Protein AF-M0PPP1-F1 (afdb_monomer_lite)

Foldseek 3Di:
DVLLVLLLLLLLLLLCLCVLPALVCCAPPHPLVCLCPDPDPSSVVSVVVSVVSSVVSNVVSVVVQVVLVVVVVVVDPDDDDDDPVCVVPLCPAPLSVCLSVLLSVLLVLLLQADQDPVVVVVSVVSLCVSLVNLQVVCPVVCCVVPPLLVVLRNDRDDPVSNSSSSVCCSPGSSSSSSNSSNVDHSPPDPPPPPDPDDDDDD

pLDDT: mean 77.93, std 17.79, range [31.55, 94.5]

Organism: NCBI:txid1230455

Radius of gyration: 19.66 Å; chains: 1; bounding box: 50×61×48 Å

Secondary structure (DSSP, 8-state):
-HHHHHHHHHHHTTTTHHHHS-GGGGSTT-HHHHHHHS-SHHHHHHHHHHHHHHHHHHHHHHHHHHHHHHHHHHH--S-----HHHHH-GGGSHHHHHHHHHHHHHHHHHHH--SSHHHHHHHHHHHHHHTTT---TTHHHHHHH-HHHHHHHH-SS-HHHHHHHHHHIIIIIHHHHHHHHHH--TT----SSSSSS-----

Structure (mmCIF, N/CA/C/O backbone):
data_AF-M0PPP1-F1
#
_entry.id   AF-M0PPP1-F1
#
loop_
_atom_site.group_PDB
_atom_site.id
_atom_site.type_symbol
_atom_site.label_atom_id
_atom_site.label_alt_id
_atom_site.label_comp_id
_atom_site.label_asym_id
_atom_site.label_entity_id
_atom_site.label_seq_id
_atom_site.pdbx_PDB_ins_code
_atom_site.Cartn_x
_atom_site.Cartn_y
_atom_site.Cartn_z
_atom_site.occupancy
_atom_site.B_iso_or_equiv
_atom_site.auth_seq_id
_atom_site.auth_comp_id
_atom_site.auth_asym_id
_atom_site.auth_atom_id
_atom_site.pdbx_PDB_model_num
ATOM 1 N N . MET A 1 1 ? 3.907 -5.834 11.387 1.00 73.06 1 MET A N 1
ATOM 2 C CA . MET A 1 1 ? 2.509 -5.408 11.146 1.00 73.06 1 MET A CA 1
ATOM 3 C C . MET A 1 1 ? 2.128 -5.769 9.714 1.00 73.06 1 MET A C 1
ATOM 5 O O . MET A 1 1 ? 2.976 -5.629 8.841 1.00 73.06 1 MET A O 1
ATOM 9 N N . ALA A 1 2 ? 0.902 -6.244 9.471 1.00 87.62 2 ALA A N 1
ATOM 10 C CA . ALA A 1 2 ? 0.483 -6.754 8.158 1.00 87.62 2 ALA A CA 1
ATOM 11 C C . ALA A 1 2 ? 0.551 -5.714 7.027 1.00 87.62 2 ALA A C 1
ATOM 13 O O . ALA A 1 2 ? 0.985 -6.056 5.934 1.00 87.62 2 ALA A O 1
ATOM 14 N N . LEU A 1 3 ? 0.233 -4.442 7.310 1.00 90.69 3 LEU A N 1
ATOM 15 C CA . LEU A 1 3 ? 0.379 -3.342 6.345 1.00 90.69 3 LEU A CA 1
ATOM 16 C C . LEU A 1 3 ? 1.814 -3.221 5.819 1.00 90.69 3 LEU A C 1
ATOM 18 O O . LEU A 1 3 ? 2.027 -3.134 4.616 1.00 90.69 3 LEU A O 1
ATOM 22 N N . SER A 1 4 ? 2.801 -3.252 6.719 1.00 89.62 4 SER A N 1
ATOM 23 C CA . SER A 1 4 ? 4.217 -3.145 6.351 1.00 89.62 4 SER A CA 1
ATOM 24 C C . SER A 1 4 ? 4.685 -4.353 5.545 1.00 89.62 4 SER A C 1
ATOM 26 O O . SER A 1 4 ? 5.435 -4.200 4.589 1.00 89.62 4 SER A O 1
ATOM 28 N N . TRP A 1 5 ? 4.225 -5.554 5.910 1.00 90.69 5 TRP A N 1
ATOM 29 C CA . TRP A 1 5 ? 4.532 -6.758 5.140 1.00 90.69 5 TRP A CA 1
ATOM 30 C C . TRP A 1 5 ? 3.944 -6.670 3.727 1.00 90.69 5 TRP A C 1
ATOM 32 O O . TRP A 1 5 ? 4.671 -6.874 2.759 1.00 90.69 5 TRP A O 1
ATOM 42 N N . TYR A 1 6 ? 2.669 -6.291 3.606 1.00 93.69 6 TYR A N 1
ATOM 43 C CA . TYR A 1 6 ? 1.985 -6.184 2.320 1.00 93.69 6 TYR A CA 1
ATOM 44 C C . TYR A 1 6 ? 2.635 -5.138 1.415 1.00 93.69 6 TYR A C 1
ATOM 46 O O . TYR A 1 6 ? 2.927 -5.417 0.257 1.00 93.69 6 TYR A O 1
ATOM 54 N N . GLN A 1 7 ? 2.902 -3.940 1.941 1.00 93.88 7 GLN A N 1
ATOM 55 C CA . GLN A 1 7 ? 3.557 -2.878 1.178 1.00 93.88 7 GLN A CA 1
ATOM 56 C C . GLN A 1 7 ? 4.941 -3.315 0.693 1.00 93.88 7 GLN A C 1
ATOM 58 O O . GLN A 1 7 ? 5.281 -3.115 -0.469 1.00 93.88 7 GLN A O 1
ATOM 63 N N . SER A 1 8 ? 5.722 -3.970 1.545 1.00 91.12 8 SER A N 1
ATOM 64 C CA . SER A 1 8 ? 7.055 -4.408 1.150 1.00 91.12 8 S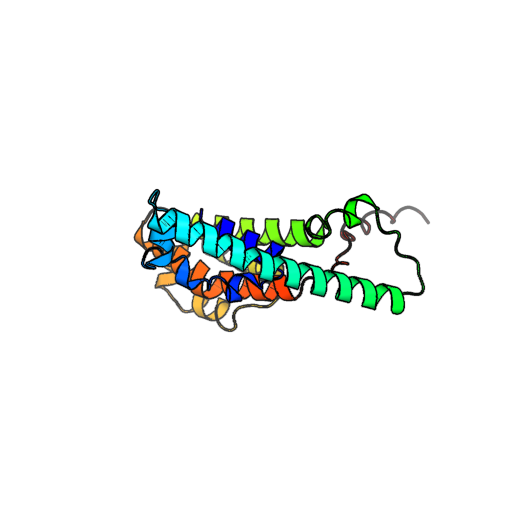ER A CA 1
ATOM 65 C C . SER A 1 8 ? 7.000 -5.582 0.153 1.00 91.12 8 SER A C 1
ATOM 67 O O . SER A 1 8 ? 7.843 -5.687 -0.737 1.00 91.12 8 SER A O 1
ATOM 69 N N . ALA A 1 9 ? 5.983 -6.449 0.235 1.00 90.75 9 ALA A N 1
ATOM 70 C CA . ALA A 1 9 ? 5.696 -7.450 -0.797 1.00 90.75 9 ALA A CA 1
ATOM 71 C C . ALA A 1 9 ? 5.275 -6.795 -2.124 1.00 90.75 9 ALA A C 1
ATOM 73 O O . ALA A 1 9 ? 5.696 -7.242 -3.189 1.00 90.75 9 ALA A O 1
ATOM 74 N N . SER A 1 10 ? 4.519 -5.695 -2.069 1.00 92.06 10 SER A N 1
ATOM 75 C CA . SER A 1 10 ? 4.155 -4.899 -3.242 1.00 92.06 10 SER A CA 1
ATOM 76 C C . SER A 1 10 ? 5.386 -4.398 -3.989 1.00 92.06 10 SER A C 1
ATOM 78 O O . SER A 1 10 ? 5.524 -4.669 -5.176 1.00 92.06 10 SER A O 1
ATOM 80 N N . VAL A 1 11 ? 6.344 -3.769 -3.302 1.00 89.69 11 VAL A N 1
ATOM 81 C CA . VAL A 1 11 ? 7.571 -3.278 -3.952 1.00 89.69 11 VAL A CA 1
ATOM 82 C C . VAL A 1 11 ? 8.384 -4.426 -4.559 1.00 89.69 11 VAL A C 1
ATOM 84 O O . VAL A 1 11 ? 8.794 -4.340 -5.716 1.00 89.69 11 VAL A O 1
ATOM 87 N N . ARG A 1 12 ? 8.565 -5.535 -3.826 1.00 87.81 12 ARG A N 1
ATOM 88 C CA . ARG A 1 12 ? 9.337 -6.701 -4.306 1.00 87.81 12 ARG A CA 1
ATOM 89 C C . ARG A 1 12 ? 8.711 -7.405 -5.508 1.00 87.81 12 ARG A C 1
ATOM 91 O O . ARG A 1 12 ? 9.426 -8.018 -6.290 1.00 87.81 12 ARG A O 1
ATOM 98 N N . THR A 1 13 ? 7.396 -7.297 -5.662 1.00 90.38 13 THR A N 1
ATOM 99 C CA . THR A 1 13 ? 6.650 -7.903 -6.771 1.00 90.38 13 THR A CA 1
ATOM 100 C C . THR A 1 13 ? 6.241 -6.885 -7.830 1.00 90.38 13 THR A C 1
ATOM 102 O O . THR A 1 13 ? 5.391 -7.196 -8.657 1.00 90.38 13 THR A O 1
ATOM 105 N N . LEU A 1 14 ? 6.788 -5.661 -7.821 1.00 90.00 14 LEU A N 1
ATOM 106 C CA . LEU A 1 14 ? 6.368 -4.579 -8.726 1.00 90.00 14 LEU A CA 1
ATOM 107 C C . LEU A 1 14 ? 4.839 -4.380 -8.749 1.00 90.00 14 LEU A C 1
ATOM 109 O O . LEU A 1 14 ? 4.240 -4.159 -9.795 1.00 90.00 14 LEU A O 1
ATOM 113 N N . GLY A 1 15 ? 4.191 -4.508 -7.592 1.00 90.44 15 GLY A N 1
ATOM 114 C CA . GLY A 1 15 ? 2.748 -4.378 -7.408 1.00 90.44 15 GLY A CA 1
ATOM 115 C C . GLY A 1 15 ? 1.923 -5.604 -7.816 1.00 90.44 15 GLY A C 1
ATOM 116 O O . GLY A 1 15 ? 0.691 -5.533 -7.775 1.00 90.44 15 GLY A O 1
ATOM 117 N N . HIS A 1 16 ? 2.542 -6.728 -8.193 1.00 92.44 16 HIS A N 1
ATOM 118 C CA . HIS A 1 16 ? 1.829 -7.973 -8.528 1.00 92.44 16 HIS A CA 1
ATOM 119 C C . HIS A 1 16 ? 1.304 -8.730 -7.308 1.00 92.44 16 HIS A C 1
ATOM 121 O O . HIS A 1 16 ? 0.461 -9.608 -7.474 1.00 92.44 16 HIS A O 1
ATOM 127 N N . VAL A 1 17 ? 1.695 -8.342 -6.089 1.00 92.81 17 VAL A N 1
ATOM 128 C CA . VAL A 1 17 ? 1.136 -8.870 -4.830 1.00 92.81 17 VAL A CA 1
ATOM 129 C C . VAL A 1 17 ? -0.397 -8.917 -4.838 1.00 92.81 17 VAL A C 1
ATOM 131 O O . VAL A 1 17 ? -0.978 -9.861 -4.324 1.00 92.81 17 VAL A O 1
ATOM 134 N N . GLU A 1 18 ? -1.060 -7.949 -5.477 1.00 92.38 18 GLU A N 1
ATOM 135 C CA . GLU A 1 18 ? -2.523 -7.849 -5.542 1.00 92.38 18 GLU A CA 1
ATOM 136 C C . GLU A 1 18 ? -3.188 -8.982 -6.330 1.00 92.38 18 GLU A C 1
ATOM 138 O O . GLU A 1 18 ? -4.322 -9.343 -6.033 1.00 92.38 18 GLU A O 1
ATOM 143 N N . SER A 1 19 ? -2.476 -9.581 -7.290 1.00 90.88 19 SER A N 1
ATOM 144 C CA . SER A 1 19 ? -2.960 -10.756 -8.029 1.00 90.88 19 SER A CA 1
ATOM 145 C C . SER A 1 19 ? -2.962 -12.035 -7.185 1.00 90.88 19 SER A C 1
ATOM 147 O O . SER A 1 19 ? -3.676 -12.983 -7.502 1.00 90.88 19 SER A O 1
ATOM 149 N N . VAL A 1 20 ? -2.182 -12.043 -6.101 1.00 91.88 20 VAL A N 1
ATOM 150 C CA . VAL A 1 20 ? -2.025 -13.171 -5.174 1.00 91.88 20 VAL A CA 1
ATOM 151 C C . VAL A 1 20 ? -2.854 -12.950 -3.907 1.00 91.88 20 VAL A C 1
ATOM 153 O O . VAL A 1 20 ? -3.546 -13.844 -3.426 1.00 91.88 20 VAL A O 1
ATOM 156 N N . LEU A 1 21 ? -2.791 -11.739 -3.357 1.00 92.31 21 LEU A N 1
ATOM 157 C CA . LEU A 1 21 ? -3.472 -11.323 -2.146 1.00 92.31 21 LEU A CA 1
ATOM 158 C C . LEU A 1 21 ? -3.962 -9.886 -2.331 1.00 92.31 21 LEU A C 1
ATOM 160 O O . LEU A 1 21 ? -3.187 -8.935 -2.278 1.00 92.31 21 LEU A O 1
ATOM 164 N N . GLU A 1 22 ? -5.263 -9.704 -2.525 1.00 93.06 22 GLU A N 1
ATOM 165 C CA . GLU A 1 22 ? -5.843 -8.361 -2.583 1.00 93.06 22 GLU A CA 1
ATOM 166 C C . GLU A 1 22 ? -5.733 -7.633 -1.228 1.00 93.06 22 GLU A C 1
ATOM 168 O O . GLU A 1 22 ? -5.845 -8.282 -0.180 1.00 93.06 22 GLU A O 1
ATOM 173 N N . PRO A 1 23 ? -5.601 -6.290 -1.200 1.00 92.94 23 PRO A N 1
ATOM 174 C CA . PRO A 1 23 ? -5.484 -5.534 0.048 1.00 92.94 23 PRO A CA 1
ATOM 175 C C . PRO A 1 23 ? -6.617 -5.826 1.040 1.00 92.94 23 PRO A C 1
ATOM 177 O O . PRO A 1 23 ? -6.386 -5.952 2.239 1.00 92.94 23 PRO A O 1
ATOM 180 N N . ARG A 1 24 ? -7.854 -6.014 0.562 1.00 92.00 24 ARG A N 1
ATOM 181 C CA . ARG A 1 24 ? -8.999 -6.328 1.434 1.00 92.00 24 ARG A CA 1
ATOM 182 C C . ARG A 1 24 ? -8.806 -7.606 2.259 1.00 92.00 24 ARG A C 1
ATOM 184 O O . ARG A 1 24 ? -9.398 -7.726 3.326 1.00 92.00 24 ARG A O 1
ATOM 191 N N . HIS A 1 25 ? -7.974 -8.544 1.804 1.00 92.69 25 HIS A N 1
ATOM 192 C CA . HIS A 1 25 ? -7.746 -9.809 2.499 1.00 92.69 25 HIS A CA 1
ATOM 193 C C . HIS A 1 25 ? -6.839 -9.682 3.722 1.00 92.69 25 HIS A C 1
ATOM 195 O O . HIS A 1 25 ? -6.807 -10.622 4.513 1.00 92.69 25 HIS A O 1
ATOM 201 N N . ILE A 1 26 ? -6.145 -8.552 3.911 1.00 91.94 26 ILE A N 1
ATOM 202 C CA . ILE A 1 26 ? -5.396 -8.280 5.147 1.00 91.94 26 ILE A CA 1
ATOM 203 C C . ILE A 1 26 ? -6.221 -7.524 6.196 1.00 91.94 26 ILE A C 1
ATOM 205 O O . ILE A 1 26 ? -5.701 -7.183 7.250 1.00 91.94 26 ILE A O 1
ATOM 209 N N . MET A 1 27 ? -7.505 -7.265 5.940 1.00 91.81 27 MET A N 1
ATOM 210 C CA . MET A 1 27 ? -8.407 -6.723 6.955 1.00 91.81 27 MET A CA 1
ATOM 211 C C . MET A 1 27 ? -8.536 -7.676 8.152 1.00 91.81 27 MET A C 1
ATOM 213 O O . MET A 1 27 ? -8.651 -8.877 7.926 1.00 91.81 27 MET A O 1
ATOM 217 N N . PRO A 1 28 ? -8.633 -7.171 9.400 1.00 85.25 28 PRO A N 1
ATOM 218 C CA . PRO A 1 28 ? -8.856 -8.011 10.581 1.00 85.25 28 PRO A CA 1
ATOM 219 C C . PRO A 1 28 ? -10.072 -8.937 10.488 1.00 85.25 28 PRO A C 1
ATOM 221 O O . PRO A 1 28 ? -10.100 -9.975 11.124 1.00 85.25 28 PRO A O 1
ATOM 224 N N . GLU A 1 29 ? -11.073 -8.565 9.691 1.00 85.88 29 GLU A N 1
ATOM 225 C CA . GLU A 1 29 ? -12.325 -9.317 9.529 1.00 85.88 29 GLU A CA 1
ATOM 226 C C . GLU A 1 29 ? -12.266 -10.328 8.365 1.00 85.88 29 GLU A C 1
ATOM 228 O O . GLU A 1 29 ? -13.254 -10.985 8.043 1.00 85.88 29 GLU A O 1
ATOM 233 N N . SER A 1 30 ? -11.115 -10.437 7.694 1.00 88.44 30 SER A N 1
ATOM 234 C CA . SER A 1 30 ? -10.888 -11.382 6.603 1.00 88.44 30 SER A CA 1
ATOM 235 C C . SER A 1 30 ? -10.549 -12.771 7.160 1.00 88.44 30 SER A C 1
ATOM 237 O O . SER A 1 30 ? -9.575 -12.896 7.901 1.00 88.44 30 SER A O 1
ATOM 239 N N . PRO A 1 31 ? -11.240 -13.846 6.734 1.00 85.38 31 PRO A N 1
ATOM 240 C CA . PRO A 1 31 ? -10.898 -15.213 7.142 1.00 85.38 31 PRO A CA 1
ATOM 241 C C . PRO A 1 31 ? -9.451 -15.596 6.801 1.00 85.38 31 PRO A C 1
ATOM 243 O O . PRO A 1 31 ? -8.770 -16.265 7.572 1.00 85.38 31 PRO A O 1
ATOM 246 N N . ILE A 1 32 ? -8.954 -15.107 5.658 1.00 86.19 32 ILE A N 1
ATOM 247 C CA . ILE A 1 32 ? -7.568 -15.327 5.228 1.00 86.19 32 ILE A CA 1
ATOM 248 C C . ILE A 1 32 ? -6.594 -14.659 6.205 1.00 86.19 32 ILE A C 1
ATOM 250 O O . ILE A 1 32 ? -5.539 -15.216 6.492 1.00 86.19 32 ILE A O 1
ATOM 254 N N . PHE A 1 33 ? -6.929 -13.480 6.734 1.00 87.06 33 PHE A N 1
ATOM 255 C CA . PHE A 1 33 ? -6.066 -12.769 7.675 1.00 87.06 33 PHE A CA 1
ATOM 256 C C . PHE A 1 33 ? -5.876 -13.551 8.976 1.00 87.06 33 PHE A C 1
ATOM 258 O O . PHE A 1 33 ? -4.744 -13.696 9.447 1.00 87.06 33 PHE A O 1
ATOM 265 N N . ASP A 1 34 ? -6.961 -14.114 9.505 1.00 85.44 34 ASP A N 1
ATOM 266 C CA . ASP A 1 34 ? -6.910 -14.969 10.688 1.00 85.44 34 ASP A CA 1
ATOM 267 C C . ASP A 1 34 ? -6.029 -16.199 10.449 1.00 85.44 34 ASP A C 1
ATOM 269 O O . ASP A 1 34 ? -5.141 -16.493 11.254 1.00 85.44 34 ASP A O 1
ATOM 273 N N . ASP A 1 35 ? -6.192 -16.880 9.312 1.00 87.94 35 ASP A N 1
ATOM 274 C CA . ASP A 1 35 ? -5.373 -18.045 8.964 1.00 87.94 35 ASP A CA 1
ATOM 275 C C . ASP A 1 35 ? -3.887 -17.694 8.789 1.00 87.94 35 ASP A C 1
ATOM 277 O O . ASP A 1 35 ? -3.010 -18.459 9.212 1.00 87.94 35 ASP A O 1
ATOM 281 N N . LEU A 1 36 ? -3.576 -16.515 8.239 1.00 84.31 36 LEU A N 1
ATOM 282 C CA . LEU A 1 36 ? -2.197 -16.041 8.104 1.00 84.31 36 LEU A CA 1
ATOM 283 C C . LEU A 1 36 ? -1.519 -15.851 9.466 1.00 84.31 36 LEU A C 1
ATOM 285 O O . LEU A 1 36 ? -0.345 -16.208 9.618 1.00 84.31 36 LEU A O 1
ATOM 289 N N . LEU A 1 37 ? -2.247 -15.344 10.464 1.00 84.44 37 LEU A N 1
ATOM 290 C CA . LEU A 1 37 ? -1.714 -15.077 11.801 1.00 84.44 37 LEU A CA 1
ATOM 291 C C . LEU A 1 37 ? -1.743 -16.300 12.729 1.00 84.44 37 LEU A C 1
ATOM 293 O O . LEU A 1 37 ? -0.920 -16.405 13.646 1.00 84.44 37 LEU A O 1
ATOM 297 N N . ARG A 1 38 ? -2.660 -17.247 12.510 1.00 84.19 38 ARG A N 1
ATOM 298 C CA . ARG A 1 38 ? -2.869 -18.375 13.422 1.00 84.19 38 ARG A CA 1
ATOM 299 C C . ARG A 1 38 ? -1.792 -19.451 13.272 1.00 84.19 38 ARG A C 1
ATOM 301 O O . ARG A 1 38 ? -1.478 -19.938 12.181 1.00 84.19 38 ARG A O 1
ATOM 308 N N . ARG A 1 39 ? -1.266 -19.920 14.407 1.00 84.44 39 ARG A N 1
ATOM 309 C CA . ARG A 1 39 ? -0.388 -21.101 14.477 1.00 84.44 39 ARG A CA 1
ATOM 310 C C . ARG A 1 39 ? -1.226 -22.381 14.476 1.00 84.44 39 ARG A C 1
ATOM 312 O O . ARG A 1 39 ? -1.500 -22.952 15.523 1.00 84.44 39 ARG A O 1
ATOM 319 N N . SER A 1 40 ? -1.676 -22.789 13.294 1.00 88.94 40 SER A N 1
ATOM 320 C CA . SER A 1 40 ? -2.461 -24.009 13.075 1.00 88.94 40 SER A CA 1
ATOM 321 C C . SER A 1 40 ? -2.063 -24.712 11.783 1.00 88.94 40 SER A C 1
ATOM 323 O O . SER A 1 40 ? -1.387 -24.098 10.961 1.00 88.94 40 SER A O 1
ATOM 325 N N . GLU A 1 41 ? -2.492 -25.963 11.593 1.00 89.44 41 GLU A N 1
ATOM 326 C CA . GLU A 1 41 ? -2.270 -26.701 10.340 1.00 89.44 41 GLU A CA 1
ATOM 327 C C . GLU A 1 41 ? -2.880 -25.971 9.140 1.00 89.44 41 GLU A C 1
ATOM 329 O O . GLU A 1 41 ? -2.181 -25.726 8.160 1.00 89.44 41 GLU A O 1
ATOM 334 N N . THR A 1 42 ? -4.132 -25.512 9.253 1.00 88.12 42 THR A N 1
ATOM 335 C CA . THR A 1 42 ? -4.785 -24.685 8.226 1.00 88.12 42 THR A CA 1
ATOM 336 C C . THR A 1 42 ? -3.977 -23.424 7.927 1.00 88.12 42 THR A C 1
ATOM 338 O O . THR A 1 42 ? -3.667 -23.150 6.773 1.00 88.12 42 THR A O 1
ATOM 341 N N . GLY A 1 43 ? -3.547 -22.694 8.961 1.00 88.56 43 GLY A N 1
ATOM 342 C CA . GLY A 1 43 ? -2.733 -21.491 8.779 1.00 88.56 43 GLY A CA 1
ATOM 343 C C . GLY A 1 43 ? -1.354 -21.775 8.171 1.00 88.56 43 GLY A C 1
ATOM 344 O O . GLY A 1 43 ? -0.839 -20.976 7.394 1.00 88.56 43 GLY A O 1
ATOM 345 N N . ALA A 1 44 ? -0.741 -22.921 8.484 1.00 88.50 44 ALA A N 1
ATOM 346 C CA . ALA A 1 44 ? 0.513 -23.349 7.866 1.00 88.50 44 ALA A CA 1
ATOM 347 C C . ALA A 1 44 ? 0.328 -23.645 6.374 1.00 88.50 44 ALA A C 1
ATOM 349 O O . ALA A 1 44 ? 1.117 -23.159 5.567 1.00 88.50 44 ALA A O 1
ATOM 350 N N . TYR A 1 45 ? -0.745 -24.351 6.016 1.00 90.06 45 TYR A N 1
ATOM 351 C CA . TYR A 1 45 ? -1.108 -24.619 4.629 1.00 90.06 45 TYR A CA 1
ATOM 352 C C . TYR A 1 45 ? -1.386 -23.328 3.844 1.00 90.06 45 TYR A C 1
ATOM 354 O O . TYR A 1 45 ? -0.825 -23.133 2.769 1.00 90.06 45 TYR A O 1
ATOM 362 N N . VAL A 1 46 ? -2.181 -22.405 4.401 1.00 89.06 46 VAL A N 1
ATOM 363 C CA . VAL A 1 46 ? -2.475 -21.105 3.771 1.00 89.06 46 VAL A CA 1
ATOM 364 C C . VAL A 1 46 ? -1.197 -20.293 3.559 1.00 89.06 46 VAL A C 1
ATOM 366 O O . VAL A 1 46 ? -0.982 -19.774 2.466 1.00 89.06 46 VAL A O 1
ATOM 369 N N . ARG A 1 47 ? -0.307 -20.219 4.561 1.00 88.94 47 ARG A N 1
ATOM 370 C CA . ARG A 1 47 ? 0.988 -19.534 4.413 1.00 88.94 47 ARG A CA 1
ATOM 371 C C . ARG A 1 47 ? 1.870 -20.188 3.353 1.00 88.94 47 ARG A C 1
ATOM 373 O O . ARG A 1 47 ? 2.472 -19.464 2.570 1.00 88.94 47 ARG A O 1
ATOM 380 N N . GLN A 1 48 ? 1.939 -21.519 3.307 1.00 89.56 48 GLN A N 1
ATOM 381 C CA . GLN A 1 48 ? 2.706 -22.228 2.281 1.00 89.56 48 GLN A CA 1
ATOM 382 C C . GLN A 1 48 ? 2.169 -21.911 0.881 1.00 89.56 48 GLN A C 1
ATOM 384 O O . GLN A 1 48 ? 2.930 -21.500 0.010 1.00 89.56 48 GLN A O 1
ATOM 389 N N . ARG A 1 49 ? 0.853 -22.025 0.681 1.00 89.75 49 ARG A N 1
ATOM 390 C CA . ARG A 1 49 ? 0.204 -21.748 -0.606 1.00 89.75 49 ARG A CA 1
ATOM 391 C C . ARG A 1 49 ? 0.388 -20.295 -1.049 1.00 89.75 49 ARG A C 1
ATOM 393 O O . ARG A 1 49 ? 0.564 -20.026 -2.237 1.00 89.75 49 ARG A O 1
ATOM 400 N N . LEU A 1 50 ? 0.355 -19.364 -0.092 1.00 88.75 50 LEU A N 1
ATOM 401 C CA . LEU A 1 50 ? 0.629 -17.952 -0.338 1.00 88.75 50 LEU A CA 1
ATOM 402 C C . LEU A 1 50 ? 2.072 -17.735 -0.803 1.00 88.75 50 LEU A C 1
ATOM 404 O O . LEU A 1 50 ? 2.272 -16.972 -1.738 1.00 88.75 50 LEU A O 1
ATOM 408 N N . VAL A 1 51 ? 3.055 -18.397 -0.181 1.00 88.62 51 VAL A N 1
ATOM 409 C CA . VAL A 1 51 ? 4.465 -18.326 -0.604 1.00 88.62 51 VAL A CA 1
ATOM 410 C C . VAL A 1 51 ? 4.632 -18.869 -2.021 1.00 88.62 51 VAL A C 1
ATOM 412 O O . VAL A 1 51 ? 5.165 -18.157 -2.860 1.00 88.62 51 VAL A O 1
ATOM 415 N N . GLU A 1 52 ? 4.086 -20.052 -2.316 1.00 88.69 52 GLU A N 1
ATOM 416 C CA . GLU A 1 52 ? 4.133 -20.643 -3.665 1.00 88.69 52 GLU A CA 1
ATOM 417 C C . GLU A 1 52 ? 3.540 -19.701 -4.724 1.00 88.69 52 GLU A C 1
ATOM 419 O O . GLU A 1 52 ? 4.111 -19.510 -5.789 1.00 88.69 52 GLU A O 1
ATOM 424 N N . SER A 1 53 ? 2.404 -19.068 -4.417 1.00 88.06 53 SER A N 1
ATOM 425 C CA . SER A 1 53 ? 1.766 -18.117 -5.339 1.00 88.06 53 SER A CA 1
ATOM 426 C C . SER A 1 53 ? 2.550 -16.802 -5.451 1.00 88.06 53 SER A C 1
ATOM 428 O O . SER A 1 53 ? 2.491 -16.122 -6.473 1.00 88.06 53 SER A O 1
ATOM 430 N N . MET A 1 54 ? 3.272 -16.415 -4.394 1.00 88.94 54 MET A N 1
ATOM 431 C CA . MET A 1 54 ? 4.122 -15.225 -4.393 1.00 88.94 54 MET A CA 1
ATOM 432 C C . MET A 1 54 ? 5.365 -15.420 -5.260 1.00 88.94 54 MET A C 1
ATOM 434 O O . MET A 1 54 ? 5.800 -14.458 -5.888 1.00 88.94 54 MET A O 1
ATOM 438 N N . ASP A 1 55 ? 5.910 -16.636 -5.326 1.00 87.12 55 ASP A N 1
ATOM 439 C CA . ASP A 1 55 ? 7.063 -16.955 -6.173 1.00 87.12 55 ASP A CA 1
ATOM 440 C C . ASP A 1 55 ? 6.754 -16.665 -7.651 1.00 87.12 55 ASP A C 1
ATOM 442 O O . ASP A 1 55 ? 7.531 -15.979 -8.315 1.00 87.12 55 ASP A O 1
ATOM 446 N N . ASP A 1 56 ? 5.561 -17.030 -8.133 1.00 88.75 56 ASP A N 1
ATOM 447 C CA . ASP A 1 56 ? 5.117 -16.706 -9.497 1.00 88.75 56 ASP A CA 1
ATOM 448 C C . ASP A 1 56 ? 5.055 -15.185 -9.753 1.00 88.75 56 ASP A C 1
ATOM 450 O O . ASP A 1 56 ? 5.430 -14.693 -10.826 1.00 88.75 56 ASP A O 1
ATOM 454 N N . ALA A 1 57 ? 4.595 -14.411 -8.762 1.00 88.19 57 ALA A N 1
ATOM 455 C CA . ALA A 1 57 ? 4.540 -12.952 -8.842 1.00 88.19 57 ALA A CA 1
ATOM 456 C C . ALA A 1 57 ? 5.944 -12.320 -8.815 1.00 88.19 57 ALA A C 1
ATOM 458 O O . ALA A 1 57 ? 6.200 -11.359 -9.546 1.00 88.19 57 ALA A O 1
ATOM 459 N N . CYS A 1 58 ? 6.861 -12.870 -8.016 1.00 85.94 58 CYS A N 1
ATOM 460 C CA . CYS A 1 58 ? 8.271 -12.487 -7.995 1.00 85.94 58 CYS A CA 1
ATOM 461 C C . CYS A 1 58 ? 8.946 -12.772 -9.344 1.00 85.94 58 CYS A C 1
ATOM 463 O O . CYS A 1 58 ? 9.611 -11.892 -9.890 1.00 85.94 58 CYS A O 1
ATOM 465 N N . ASP A 1 59 ? 8.721 -13.947 -9.932 1.00 86.56 59 ASP A N 1
ATOM 466 C CA . ASP A 1 59 ? 9.271 -14.329 -11.236 1.00 86.56 59 ASP A CA 1
ATOM 467 C C . ASP A 1 59 ? 8.736 -13.448 -12.370 1.00 86.56 59 ASP A C 1
ATOM 469 O O . ASP A 1 59 ? 9.461 -13.076 -13.302 1.00 86.56 59 ASP A O 1
ATOM 473 N N . LEU A 1 60 ? 7.452 -13.082 -12.318 1.00 87.50 60 LEU A N 1
ATOM 474 C CA . LEU A 1 60 ? 6.879 -12.105 -13.240 1.00 87.50 60 LEU A CA 1
ATOM 475 C C . LEU A 1 60 ? 7.536 -10.729 -13.076 1.00 87.50 60 LEU A C 1
ATOM 477 O O . LEU A 1 60 ? 7.934 -10.123 -14.075 1.00 87.50 60 LEU A O 1
ATOM 481 N N . ALA A 1 61 ? 7.675 -10.253 -11.838 1.00 85.62 61 ALA A N 1
ATOM 482 C CA . ALA A 1 61 ? 8.310 -8.976 -11.541 1.00 85.62 61 ALA A CA 1
ATOM 483 C C . ALA A 1 61 ? 9.765 -8.944 -12.032 1.00 85.62 61 ALA A C 1
ATOM 485 O O . ALA A 1 61 ? 10.174 -7.988 -12.691 1.00 85.62 61 ALA A O 1
ATOM 486 N N . PHE A 1 62 ? 10.523 -10.017 -11.799 1.00 82.31 62 PHE A N 1
ATOM 487 C CA . PHE A 1 62 ? 11.907 -10.145 -12.246 1.00 82.31 62 PHE A CA 1
ATOM 488 C C . PHE A 1 62 ? 12.030 -10.101 -13.775 1.00 82.31 62 PHE A C 1
ATOM 490 O O . PHE A 1 62 ? 12.887 -9.394 -14.312 1.00 82.31 62 PHE A O 1
ATOM 497 N N . ARG A 1 63 ? 11.141 -10.793 -14.502 1.00 83.00 63 ARG A N 1
ATOM 498 C CA . ARG A 1 63 ? 11.105 -10.741 -15.974 1.00 83.00 63 ARG A CA 1
ATOM 499 C C . ARG A 1 63 ? 10.797 -9.337 -16.491 1.00 83.00 63 ARG A C 1
ATOM 501 O O . ARG A 1 63 ? 11.562 -8.818 -17.297 1.00 83.00 63 ARG A O 1
ATOM 508 N N . GLN A 1 64 ? 9.739 -8.701 -15.983 1.00 83.75 64 GLN A N 1
ATOM 509 C CA . GLN A 1 64 ? 9.367 -7.337 -16.381 1.00 83.75 64 GLN A CA 1
ATOM 510 C C . GLN A 1 64 ? 10.475 -6.329 -16.084 1.00 83.75 64 GLN A C 1
ATOM 512 O O . GLN A 1 64 ? 10.745 -5.438 -16.887 1.00 83.75 64 GLN A O 1
ATOM 517 N N . PHE A 1 65 ? 11.127 -6.475 -14.934 1.00 78.81 65 PHE A N 1
ATOM 518 C CA . PHE A 1 65 ? 12.265 -5.655 -14.567 1.00 78.81 65 PHE A CA 1
ATOM 519 C C . PHE A 1 65 ? 13.404 -5.786 -15.583 1.00 78.81 65 PHE A C 1
ATOM 521 O O . PHE A 1 65 ? 13.912 -4.778 -16.075 1.00 78.81 65 PHE A O 1
ATOM 528 N N . ARG A 1 66 ? 13.793 -7.024 -15.910 1.00 76.56 66 ARG A N 1
ATOM 529 C CA . ARG A 1 66 ? 14.874 -7.305 -16.859 1.00 76.56 66 ARG A CA 1
ATOM 530 C C . ARG A 1 66 ? 14.567 -6.738 -18.242 1.00 76.56 66 ARG A C 1
ATOM 532 O O . ARG A 1 66 ? 15.445 -6.142 -18.857 1.00 76.56 66 ARG A O 1
ATOM 539 N N . ASP A 1 67 ? 13.331 -6.885 -18.705 1.00 77.69 67 ASP A N 1
ATOM 540 C CA . ASP A 1 67 ? 12.917 -6.388 -20.017 1.00 77.69 67 ASP A CA 1
ATOM 541 C C . ASP A 1 67 ? 12.967 -4.846 -20.065 1.00 77.69 67 ASP A C 1
ATOM 543 O O . ASP A 1 67 ? 13.542 -4.284 -20.996 1.00 77.69 67 ASP A O 1
ATOM 547 N N . ARG A 1 68 ? 12.500 -4.155 -19.009 1.00 74.00 68 ARG A N 1
ATOM 548 C CA . ARG A 1 68 ? 12.613 -2.684 -18.866 1.00 74.00 68 ARG A CA 1
ATOM 549 C C . ARG A 1 68 ? 14.060 -2.194 -18.802 1.00 74.00 68 ARG A C 1
ATOM 551 O O . ARG A 1 68 ? 14.354 -1.090 -19.246 1.00 74.00 68 ARG A O 1
ATOM 558 N N . ALA A 1 69 ? 14.953 -2.973 -18.192 1.00 68.19 69 ALA A N 1
ATOM 559 C CA . ALA A 1 69 ? 16.372 -2.639 -18.134 1.00 68.19 69 ALA A CA 1
ATOM 560 C C . ALA A 1 69 ? 17.045 -2.794 -19.508 1.00 68.19 69 ALA A C 1
ATOM 562 O O . ALA A 1 69 ? 17.897 -1.983 -19.861 1.00 68.19 69 ALA A O 1
ATOM 563 N N . LYS A 1 70 ? 16.636 -3.805 -20.286 1.00 64.56 70 LYS A N 1
ATOM 564 C CA . LYS A 1 70 ? 17.153 -4.066 -21.632 1.00 64.56 70 LYS A CA 1
ATOM 565 C C . LYS A 1 70 ? 16.724 -3.000 -22.647 1.00 64.56 70 LYS A C 1
ATOM 567 O O . LYS A 1 70 ? 17.578 -2.538 -23.391 1.00 64.56 70 LYS A O 1
ATOM 572 N N . GLU A 1 71 ? 15.455 -2.581 -22.628 1.00 56.06 71 GLU A N 1
ATOM 573 C CA . GLU A 1 71 ? 14.901 -1.526 -23.505 1.00 56.06 71 GLU A CA 1
ATOM 574 C C . GLU A 1 71 ? 15.770 -0.253 -23.491 1.00 56.06 71 GLU A C 1
ATOM 576 O O . GLU A 1 71 ? 16.042 0.336 -24.527 1.00 56.06 71 GLU A O 1
ATOM 581 N N . ARG A 1 72 ? 16.320 0.118 -22.328 1.00 57.00 72 ARG A N 1
ATOM 582 C CA . ARG A 1 72 ? 17.172 1.307 -22.197 1.00 57.00 72 ARG A CA 1
ATOM 583 C C . ARG A 1 72 ? 18.606 1.135 -22.706 1.00 57.00 72 ARG A C 1
ATOM 585 O O . ARG A 1 72 ? 19.183 2.115 -23.152 1.00 57.00 72 ARG A O 1
ATOM 592 N N . LEU A 1 73 ? 19.189 -0.065 -22.638 1.00 56.72 73 LEU A N 1
ATOM 593 C CA . LEU A 1 73 ? 20.528 -0.314 -23.204 1.00 56.72 73 LEU A CA 1
ATOM 594 C C . LEU A 1 73 ? 20.528 -0.219 -24.733 1.00 56.72 73 LEU A C 1
ATOM 596 O O . LEU A 1 73 ? 21.571 0.019 -25.329 1.00 56.72 73 LEU A O 1
ATOM 600 N N . GLU A 1 74 ? 19.374 -0.456 -25.354 1.00 55.19 74 GLU A N 1
ATOM 601 C CA . GLU A 1 74 ? 19.196 -0.320 -26.798 1.00 55.19 74 GLU A CA 1
ATOM 602 C C . GLU A 1 74 ? 18.949 1.151 -27.203 1.00 55.19 74 GLU A C 1
ATOM 604 O O . GLU A 1 74 ? 19.338 1.531 -28.305 1.00 55.19 74 GLU A O 1
ATOM 609 N N . ASP A 1 75 ? 18.387 1.979 -26.308 1.00 55.69 75 ASP A N 1
ATOM 610 C CA . ASP A 1 75 ? 18.080 3.402 -26.553 1.00 55.69 75 ASP A CA 1
ATOM 611 C C . ASP A 1 75 ? 19.197 4.393 -26.139 1.00 55.69 75 ASP A C 1
ATOM 613 O O . ASP A 1 75 ? 19.299 5.472 -26.726 1.00 55.69 75 ASP A O 1
ATOM 617 N N . ASP A 1 76 ? 20.041 4.067 -25.151 1.00 51.69 76 ASP A N 1
ATOM 618 C CA . ASP A 1 76 ? 21.198 4.886 -24.752 1.00 51.69 76 ASP A CA 1
ATOM 619 C C . ASP A 1 76 ? 22.493 4.350 -25.400 1.00 51.69 76 ASP A C 1
ATOM 621 O O . ASP A 1 76 ? 23.062 3.357 -24.948 1.00 51.69 76 ASP A O 1
ATOM 625 N N . GLU A 1 77 ? 23.032 5.053 -26.403 1.00 49.91 77 GLU A N 1
ATOM 626 C CA . GLU A 1 77 ? 24.391 4.816 -26.942 1.00 49.91 77 GLU A CA 1
ATOM 627 C C . GLU A 1 77 ? 25.519 5.141 -25.934 1.00 49.91 77 GLU A C 1
ATOM 629 O O . GLU A 1 77 ? 26.696 4.892 -26.203 1.00 49.91 77 GLU A O 1
ATOM 634 N N . GLU A 1 78 ? 25.188 5.682 -24.758 1.00 48.41 78 GLU A N 1
ATOM 635 C CA . GLU A 1 78 ? 26.141 6.004 -23.699 1.00 48.41 78 GLU A CA 1
ATOM 636 C C . GLU A 1 78 ? 26.119 4.912 -22.621 1.00 48.41 78 GLU A C 1
ATOM 638 O O . GLU A 1 78 ? 25.111 4.674 -21.955 1.00 48.41 78 GLU A O 1
ATOM 643 N N . SER A 1 79 ? 27.245 4.213 -22.455 1.00 44.56 79 SER A N 1
ATOM 644 C CA . SER A 1 79 ? 27.367 3.088 -21.530 1.00 44.56 79 SER A CA 1
ATOM 645 C C . SER A 1 79 ? 27.134 3.533 -20.083 1.00 44.56 79 SER A C 1
ATOM 647 O O . SER A 1 79 ? 28.046 4.025 -19.414 1.00 44.56 79 SER A O 1
ATOM 649 N N . VAL A 1 80 ? 25.923 3.332 -19.566 1.00 52.31 80 VAL A N 1
ATOM 650 C CA . VAL A 1 80 ? 25.658 3.446 -18.132 1.00 52.31 80 VAL A CA 1
ATOM 651 C C . VAL A 1 80 ? 26.459 2.347 -17.438 1.00 52.31 80 VAL A C 1
ATOM 653 O O . VAL A 1 80 ? 26.181 1.163 -17.619 1.00 52.31 80 VAL A O 1
ATOM 656 N N . THR A 1 81 ? 27.473 2.721 -16.658 1.00 46.50 81 THR A N 1
ATOM 657 C CA . THR A 1 81 ? 28.255 1.777 -15.851 1.00 46.50 81 THR A CA 1
ATOM 658 C C . THR A 1 81 ? 27.337 1.129 -14.816 1.00 46.50 81 THR A C 1
ATOM 660 O O . THR A 1 81 ? 26.969 1.749 -13.818 1.00 46.50 81 THR A O 1
ATOM 663 N N . ILE A 1 82 ? 26.932 -0.114 -15.070 1.00 51.38 82 ILE A N 1
ATOM 664 C CA . ILE A 1 82 ? 26.141 -0.914 -14.137 1.00 51.38 82 ILE A CA 1
ATOM 665 C C . ILE A 1 82 ? 27.102 -1.525 -13.113 1.00 51.38 82 ILE A C 1
ATOM 667 O O . ILE A 1 82 ? 28.044 -2.225 -13.474 1.00 51.38 82 ILE A O 1
ATOM 671 N N . ASP A 1 83 ? 26.870 -1.251 -11.830 1.00 55.59 83 ASP A N 1
ATOM 672 C CA . ASP A 1 83 ? 27.586 -1.904 -10.731 1.00 55.59 83 ASP A CA 1
ATOM 673 C C . ASP A 1 83 ? 27.221 -3.409 -10.683 1.00 55.59 83 ASP A C 1
ATOM 675 O O . ASP A 1 83 ? 26.035 -3.731 -10.529 1.00 55.59 83 ASP A O 1
ATOM 679 N N . PRO A 1 84 ? 28.197 -4.333 -10.784 1.00 48.09 84 PRO A N 1
ATOM 680 C CA . PRO A 1 84 ? 27.968 -5.780 -10.746 1.00 48.09 84 PRO A CA 1
ATOM 681 C C . PRO A 1 84 ? 27.247 -6.282 -9.484 1.00 48.09 84 PRO A C 1
ATOM 683 O O . PRO A 1 84 ? 26.548 -7.296 -9.535 1.00 48.09 84 PRO A O 1
ATOM 686 N N . GLU A 1 85 ? 27.378 -5.594 -8.345 1.00 49.41 85 GLU A N 1
ATOM 687 C CA . GLU A 1 85 ? 26.650 -5.957 -7.118 1.00 49.41 85 GLU A CA 1
ATOM 688 C C . GLU A 1 85 ? 25.146 -5.633 -7.240 1.00 49.41 85 GLU A C 1
ATOM 690 O O . GLU A 1 85 ? 24.299 -6.404 -6.782 1.00 49.41 85 GLU A O 1
ATOM 695 N N . ASN A 1 86 ? 24.790 -4.570 -7.974 1.00 50.62 86 ASN A N 1
ATOM 696 C CA . ASN A 1 86 ? 23.401 -4.203 -8.286 1.00 50.62 86 ASN A CA 1
ATOM 697 C C . ASN A 1 86 ? 22.752 -5.100 -9.362 1.00 50.62 86 ASN A C 1
ATOM 699 O O . ASN A 1 86 ? 21.530 -5.061 -9.544 1.00 50.62 86 ASN A O 1
ATOM 703 N N . GLU A 1 87 ? 23.535 -5.913 -10.081 1.00 50.91 87 GLU A N 1
ATOM 704 C CA . GLU A 1 87 ? 23.025 -6.961 -10.980 1.00 50.91 87 GLU A CA 1
ATOM 705 C C . GLU A 1 87 ? 22.625 -8.235 -10.234 1.00 50.91 87 GLU A C 1
ATOM 707 O O . GLU A 1 87 ? 21.669 -8.901 -10.635 1.00 50.91 87 GLU A O 1
ATOM 712 N N . ARG A 1 88 ? 23.312 -8.570 -9.132 1.00 48.66 88 ARG A N 1
ATOM 713 C CA . ARG A 1 88 ? 23.046 -9.799 -8.364 1.00 48.66 88 ARG A CA 1
ATOM 714 C C . ARG A 1 88 ? 21.715 -9.766 -7.620 1.00 48.66 88 ARG A C 1
ATOM 716 O O . ARG A 1 88 ? 21.112 -10.818 -7.425 1.00 48.66 88 ARG A O 1
ATOM 723 N N . ASN A 1 89 ? 21.241 -8.582 -7.226 1.00 54.94 89 ASN A N 1
ATOM 724 C CA . ASN A 1 89 ? 19.906 -8.401 -6.662 1.00 54.94 89 ASN A CA 1
ATOM 725 C C . ASN A 1 89 ? 19.275 -7.081 -7.143 1.00 54.94 89 ASN A C 1
ATOM 727 O O . ASN A 1 89 ? 19.399 -6.051 -6.478 1.00 54.94 89 ASN A O 1
ATOM 731 N N . PRO A 1 90 ? 18.562 -7.093 -8.281 1.00 55.69 90 PRO A N 1
ATOM 732 C CA . PRO A 1 90 ? 18.022 -5.876 -8.882 1.00 55.69 90 PRO A CA 1
ATOM 733 C C . PRO A 1 90 ? 16.990 -5.130 -8.022 1.00 55.69 90 PRO A C 1
ATOM 735 O O . PRO A 1 90 ? 16.727 -3.952 -8.265 1.00 55.69 90 PRO A O 1
ATOM 738 N N . LEU A 1 91 ? 16.432 -5.791 -7.002 1.00 58.22 91 LEU A N 1
ATOM 739 C CA . LEU A 1 91 ? 15.505 -5.205 -6.032 1.00 58.22 91 LEU A CA 1
ATOM 740 C C . LEU A 1 91 ? 16.211 -4.393 -4.925 1.00 58.22 91 LEU A C 1
ATOM 742 O O . LEU A 1 91 ? 15.527 -3.753 -4.133 1.00 58.22 91 LEU A O 1
ATOM 746 N N . MET A 1 92 ? 17.550 -4.384 -4.883 1.00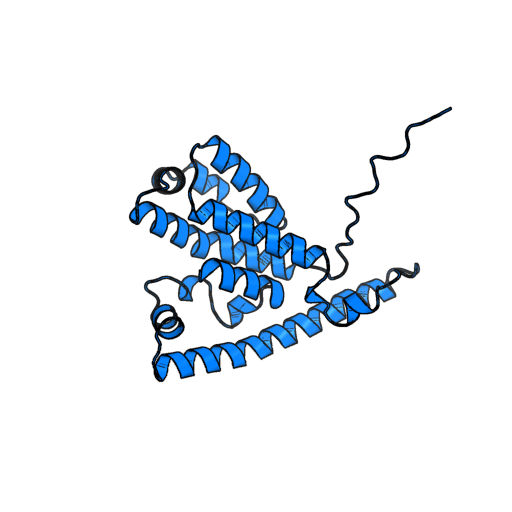 60.53 92 MET A N 1
ATOM 747 C CA . MET A 1 92 ? 18.368 -3.553 -3.977 1.00 60.53 92 MET A CA 1
ATOM 748 C C . MET A 1 92 ? 18.733 -2.189 -4.579 1.00 60.53 92 MET A C 1
ATOM 750 O O . MET A 1 92 ? 19.530 -1.443 -4.021 1.00 60.53 92 MET A O 1
ATOM 754 N N . ARG A 1 93 ? 18.188 -1.840 -5.751 1.00 70.50 93 ARG A N 1
ATOM 755 C CA . ARG A 1 93 ? 18.515 -0.563 -6.393 1.00 70.50 93 ARG A CA 1
ATOM 756 C C . ARG A 1 93 ? 17.971 0.617 -5.573 1.00 70.50 93 ARG A C 1
ATOM 758 O O . ARG A 1 93 ? 16.840 0.534 -5.087 1.00 70.50 93 ARG A O 1
ATOM 765 N N . PRO A 1 94 ? 18.680 1.763 -5.518 1.00 76.44 94 PRO A N 1
ATOM 766 C CA . PRO A 1 94 ? 18.304 2.905 -4.676 1.00 76.44 94 PRO A CA 1
ATOM 767 C C . PRO A 1 94 ? 16.863 3.398 -4.861 1.00 76.44 94 PRO A C 1
ATOM 769 O O . PRO A 1 94 ? 16.229 3.851 -3.916 1.00 76.44 94 PRO A O 1
ATOM 772 N N . ALA A 1 95 ? 16.317 3.298 -6.073 1.00 77.19 95 ALA A N 1
ATOM 773 C CA . ALA A 1 95 ? 14.923 3.624 -6.368 1.00 77.19 95 ALA A CA 1
ATOM 774 C C . ALA A 1 95 ? 13.914 2.786 -5.569 1.00 77.19 95 ALA A C 1
ATOM 776 O O . ALA A 1 95 ? 12.963 3.318 -4.999 1.00 77.19 95 ALA A O 1
ATOM 777 N N . PHE A 1 96 ? 14.152 1.475 -5.501 1.00 79.75 96 PHE A N 1
ATOM 778 C CA . PHE A 1 96 ? 13.306 0.523 -4.788 1.00 79.75 96 PHE A CA 1
ATOM 779 C C . PHE A 1 96 ? 13.403 0.755 -3.290 1.00 79.75 96 PHE A C 1
ATOM 781 O O . PHE A 1 96 ? 12.379 0.820 -2.618 1.00 79.75 96 PHE A O 1
ATOM 788 N N . GLU A 1 97 ? 14.618 0.960 -2.781 1.00 83.00 97 GLU A N 1
ATOM 789 C CA . GLU A 1 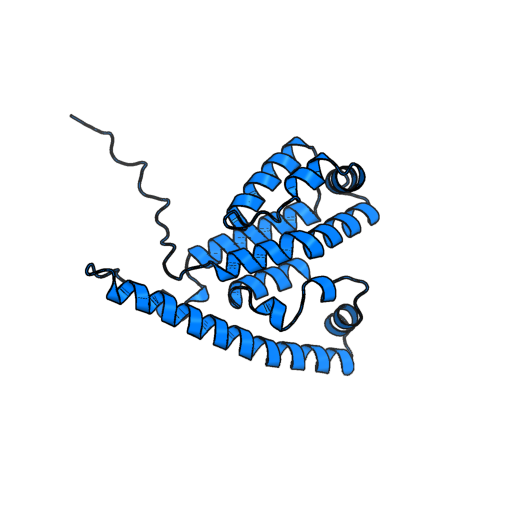97 ? 14.843 1.275 -1.370 1.00 83.00 97 GLU A CA 1
ATOM 790 C C . GLU A 1 97 ? 14.176 2.595 -0.965 1.00 83.00 97 GLU A C 1
ATOM 792 O O . GLU A 1 97 ? 13.553 2.673 0.098 1.00 83.00 97 GLU A O 1
ATOM 797 N N . ARG A 1 98 ? 14.252 3.627 -1.819 1.00 85.50 98 ARG A N 1
ATOM 798 C CA . ARG A 1 98 ? 13.566 4.910 -1.605 1.00 85.50 98 ARG A CA 1
ATOM 799 C C . ARG A 1 98 ? 12.051 4.745 -1.607 1.00 85.50 98 ARG A C 1
ATOM 801 O O . ARG A 1 98 ? 11.398 5.283 -0.711 1.00 85.50 98 ARG A O 1
ATOM 808 N N . LEU A 1 99 ? 11.494 4.007 -2.571 1.00 87.56 99 LEU A N 1
ATOM 809 C CA . LEU A 1 99 ? 10.054 3.767 -2.634 1.00 87.56 99 LEU A CA 1
ATOM 810 C C . LEU A 1 99 ? 9.579 2.954 -1.424 1.00 87.56 99 LEU A C 1
ATOM 812 O O . LEU A 1 99 ? 8.633 3.371 -0.758 1.00 87.56 99 LEU A O 1
ATOM 816 N N . ASP A 1 100 ? 10.258 1.853 -1.090 1.00 89.56 100 ASP A N 1
ATOM 817 C CA . ASP A 1 100 ? 9.925 0.995 0.054 1.00 89.56 100 ASP A CA 1
ATOM 818 C C . ASP A 1 100 ? 9.994 1.781 1.367 1.00 89.56 100 ASP A C 1
ATOM 820 O O . ASP A 1 100 ? 9.030 1.821 2.133 1.00 89.56 100 ASP A O 1
ATOM 824 N N . SER A 1 101 ? 11.090 2.510 1.592 1.00 90.62 101 SER A N 1
ATOM 825 C CA . SER A 1 101 ? 11.270 3.334 2.790 1.00 90.62 101 SER A CA 1
ATOM 826 C C . SER A 1 101 ? 10.232 4.453 2.881 1.00 90.62 101 SER A C 1
ATOM 828 O O . SER A 1 101 ? 9.689 4.713 3.961 1.00 90.62 101 SER A O 1
ATOM 830 N N . GLY A 1 102 ? 9.933 5.106 1.756 1.00 91.88 102 GLY A N 1
ATOM 831 C CA . GLY A 1 102 ? 8.952 6.179 1.662 1.00 91.88 102 GLY A CA 1
ATOM 832 C C . GLY A 1 102 ? 7.530 5.699 1.954 1.00 91.88 102 GLY A C 1
ATOM 833 O O . GLY A 1 102 ? 6.850 6.274 2.807 1.00 91.88 102 GLY A O 1
ATOM 834 N N . GLN A 1 103 ? 7.093 4.621 1.302 1.00 93.12 103 GLN A N 1
ATOM 835 C CA . GLN A 1 103 ? 5.777 4.020 1.525 1.00 93.12 103 GLN A CA 1
ATOM 836 C C . GLN A 1 103 ? 5.647 3.464 2.950 1.00 93.12 103 GLN A C 1
ATOM 838 O O . GLN A 1 103 ? 4.656 3.731 3.633 1.00 93.12 103 GLN A O 1
ATOM 843 N N . SER A 1 104 ? 6.676 2.768 3.446 1.00 93.44 104 SER A N 1
ATOM 844 C CA . SER A 1 104 ? 6.739 2.267 4.823 1.00 93.44 104 SER A CA 1
ATOM 845 C C . SER A 1 104 ? 6.610 3.395 5.846 1.00 93.44 104 SER A C 1
ATOM 847 O O . SER A 1 104 ? 5.886 3.259 6.836 1.00 93.44 104 SER A O 1
ATOM 849 N N . LYS A 1 105 ? 7.285 4.528 5.619 1.00 93.56 105 LYS A N 1
ATOM 850 C CA . LYS A 1 105 ? 7.170 5.713 6.474 1.00 93.56 105 LYS A CA 1
ATOM 851 C C . LYS A 1 105 ? 5.752 6.284 6.443 1.00 93.56 105 LYS A C 1
ATOM 853 O O . LYS A 1 105 ? 5.176 6.488 7.508 1.00 93.56 105 LYS A O 1
ATOM 858 N N . ALA A 1 106 ? 5.171 6.473 5.258 1.00 92.12 106 ALA A N 1
ATOM 859 C CA . ALA A 1 106 ? 3.821 7.014 5.113 1.00 92.12 106 ALA A CA 1
ATOM 860 C C . ALA A 1 106 ? 2.756 6.137 5.799 1.00 92.12 106 ALA A C 1
ATOM 862 O O . ALA A 1 106 ? 1.859 6.663 6.457 1.00 92.12 106 ALA A O 1
ATOM 863 N N . LEU A 1 107 ? 2.872 4.808 5.699 1.00 93.06 107 LEU A N 1
ATOM 864 C CA . LEU A 1 107 ? 1.979 3.865 6.380 1.00 93.06 107 LEU A CA 1
ATOM 865 C C . LEU A 1 107 ? 2.165 3.867 7.898 1.00 93.06 107 LEU A C 1
ATOM 867 O O . LEU A 1 107 ? 1.186 3.745 8.630 1.00 93.06 107 LEU A O 1
ATOM 871 N N . ARG A 1 108 ? 3.404 4.005 8.385 1.00 92.88 108 ARG A N 1
ATOM 872 C CA . ARG A 1 108 ? 3.679 4.110 9.825 1.00 92.88 108 ARG A CA 1
ATOM 873 C C . ARG A 1 108 ? 3.098 5.388 10.419 1.00 92.88 108 ARG A C 1
ATOM 875 O O . ARG A 1 108 ? 2.443 5.299 11.447 1.00 92.88 108 ARG A O 1
ATOM 882 N N . GLU A 1 109 ? 3.285 6.527 9.756 1.00 93.25 109 GLU A N 1
ATOM 883 C CA . GLU A 1 109 ? 2.696 7.811 10.170 1.00 93.25 109 GLU A CA 1
ATOM 884 C C . GLU A 1 109 ? 1.161 7.742 10.188 1.00 93.25 109 GLU A C 1
ATOM 886 O O . GLU A 1 109 ? 0.523 8.168 11.147 1.00 93.25 109 GLU A O 1
ATOM 891 N N . LEU A 1 110 ? 0.560 7.118 9.168 1.00 92.62 110 LEU A N 1
ATOM 892 C CA . LEU A 1 110 ? -0.878 6.858 9.152 1.00 92.62 110 LEU A CA 1
ATOM 893 C C . LEU A 1 110 ? -1.309 5.963 10.322 1.00 92.62 110 LEU A C 1
ATOM 895 O O . LEU A 1 110 ? -2.319 6.232 10.958 1.00 92.62 110 LEU A O 1
ATOM 899 N N . TRP A 1 111 ? -0.567 4.901 10.627 1.00 91.62 111 TRP A N 1
ATOM 900 C CA . TRP A 1 111 ? -0.905 4.003 11.731 1.00 91.62 111 TRP A CA 1
ATOM 901 C C . TRP A 1 111 ? -0.861 4.715 13.090 1.00 91.62 111 TRP A C 1
ATOM 903 O O . TRP A 1 111 ? -1.797 4.577 13.879 1.00 91.62 111 TRP A O 1
ATOM 913 N N . THR A 1 112 ? 0.169 5.530 13.336 1.00 91.31 112 THR A N 1
ATOM 914 C CA . THR A 1 112 ? 0.332 6.276 14.596 1.00 91.31 112 THR A CA 1
ATOM 915 C C . THR A 1 112 ? -0.693 7.391 14.786 1.00 91.31 112 THR A C 1
ATOM 917 O O . THR A 1 112 ? -0.970 7.763 15.920 1.00 91.31 112 THR A O 1
ATOM 920 N N . GLY A 1 113 ? -1.264 7.920 13.701 1.00 92.50 113 GLY A N 1
ATOM 921 C CA . GLY A 1 113 ? -2.095 9.122 13.753 1.00 92.50 113 GLY A CA 1
ATOM 922 C C . GLY A 1 113 ? -1.261 10.407 13.792 1.00 92.50 113 GLY A C 1
ATOM 923 O O . GLY A 1 113 ? -0.028 10.378 13.744 1.00 92.50 113 GLY A O 1
ATOM 924 N N . PHE A 1 114 ? -1.950 11.547 13.831 1.00 94.50 114 PHE A N 1
ATOM 925 C CA . PHE A 1 114 ? -1.378 12.883 13.669 1.00 94.50 114 PHE A CA 1
ATOM 926 C C . PHE A 1 114 ? -1.830 13.819 14.788 1.00 94.50 114 PHE A C 1
ATOM 928 O O . PHE A 1 114 ? -2.983 13.801 15.195 1.00 94.50 114 PHE A O 1
ATOM 935 N N . ASN A 1 115 ? -0.963 14.734 15.219 1.00 93.25 115 ASN A N 1
ATOM 936 C CA . ASN A 1 115 ? -1.290 15.684 16.290 1.00 93.25 115 ASN A CA 1
ATOM 937 C C . ASN A 1 115 ? -1.996 16.942 15.771 1.00 93.25 115 ASN A C 1
ATOM 939 O O . ASN A 1 115 ? -2.470 17.777 16.540 1.00 93.25 115 ASN A O 1
ATOM 943 N N . SER A 1 116 ? -1.995 17.161 14.453 1.00 92.50 116 SER A N 1
ATOM 944 C CA . SER A 1 116 ? -2.613 18.343 13.860 1.00 92.50 116 SER A CA 1
ATOM 945 C C . SER A 1 116 ? -2.968 18.151 12.392 1.00 92.50 116 SER A C 1
ATOM 947 O O . SER A 1 116 ? -2.295 17.436 11.651 1.00 92.50 116 SER A O 1
ATOM 949 N N . ARG A 1 117 ? -3.960 18.914 11.917 1.00 89.88 117 ARG A N 1
ATOM 950 C CA . ARG A 1 117 ? -4.306 18.987 10.485 1.00 89.88 117 ARG A CA 1
ATOM 951 C C . ARG A 1 117 ? -3.107 19.364 9.613 1.00 89.88 117 ARG A C 1
ATOM 953 O O . ARG A 1 117 ? -2.971 18.881 8.496 1.00 89.88 117 ARG A O 1
ATOM 960 N N . ARG A 1 118 ? -2.199 20.194 10.137 1.00 90.12 118 ARG A N 1
ATOM 961 C CA . ARG A 1 118 ? -0.964 20.584 9.443 1.00 90.12 118 ARG A CA 1
ATOM 962 C C . ARG A 1 118 ? -0.036 19.390 9.200 1.00 90.12 118 ARG A C 1
ATOM 964 O O . ARG A 1 118 ? 0.624 19.344 8.164 1.00 90.12 118 ARG A O 1
ATOM 971 N N . GLU A 1 119 ? 0.032 18.447 10.137 1.00 93.00 119 GLU A N 1
ATOM 972 C CA . GLU A 1 119 ? 0.775 17.196 9.952 1.00 93.00 119 GLU A CA 1
ATOM 973 C C . GLU A 1 119 ? 0.110 16.309 8.902 1.00 93.00 119 GLU A C 1
ATOM 975 O O . GLU A 1 119 ? 0.807 15.856 7.997 1.00 93.00 119 GLU A O 1
ATOM 980 N N . VAL A 1 120 ? -1.222 16.188 8.926 1.00 89.88 120 VAL A N 1
ATOM 981 C CA . VAL A 1 120 ? -1.988 15.464 7.895 1.00 89.88 120 VAL A CA 1
ATOM 982 C C . VAL A 1 120 ? -1.718 16.037 6.498 1.00 89.88 120 VAL A C 1
ATOM 984 O O . VAL A 1 120 ? -1.432 15.295 5.563 1.00 89.88 120 VAL A O 1
ATOM 987 N N . THR A 1 121 ? -1.726 17.364 6.332 1.00 86.19 121 THR A N 1
ATOM 988 C CA . THR A 1 121 ? -1.410 18.000 5.042 1.00 86.19 121 THR A CA 1
ATOM 989 C C . THR A 1 121 ? 0.025 17.723 4.587 1.00 86.19 121 THR A C 1
ATOM 991 O O . THR A 1 121 ? 0.258 17.516 3.396 1.00 86.19 121 THR A O 1
ATOM 994 N N . ARG A 1 122 ? 1.005 17.729 5.502 1.00 89.50 122 ARG A N 1
ATOM 995 C CA . ARG A 1 122 ? 2.398 17.383 5.167 1.00 89.50 122 ARG A CA 1
ATOM 996 C C . ARG A 1 122 ? 2.520 15.920 4.747 1.00 89.50 122 ARG A C 1
ATOM 998 O O . ARG A 1 122 ? 3.174 15.641 3.746 1.00 89.50 122 ARG A O 1
ATOM 1005 N N . TRP A 1 123 ? 1.842 15.025 5.454 1.00 91.69 123 TRP A N 1
ATOM 1006 C CA . TRP A 1 123 ? 1.772 13.610 5.115 1.00 91.69 123 TRP A CA 1
ATOM 1007 C C . TRP A 1 123 ? 1.092 13.365 3.759 1.00 91.69 123 TRP A C 1
ATOM 1009 O O . TRP A 1 123 ? 1.607 12.621 2.938 1.00 91.69 123 TRP A O 1
ATOM 1019 N N . LEU A 1 124 ? 0.014 14.074 3.417 1.00 86.38 124 LEU A N 1
ATOM 1020 C CA . LEU A 1 124 ? -0.608 13.953 2.088 1.00 86.38 124 LEU A CA 1
ATOM 1021 C C . LEU A 1 124 ? 0.346 14.303 0.933 1.00 86.38 124 LEU A C 1
ATOM 1023 O O . LEU A 1 124 ? 0.283 13.711 -0.152 1.00 86.38 124 LEU A O 1
ATOM 1027 N N . ARG A 1 125 ? 1.248 15.265 1.154 1.00 82.94 125 ARG A N 1
ATOM 1028 C CA . ARG A 1 125 ? 2.291 15.608 0.177 1.00 82.94 125 ARG A CA 1
ATOM 1029 C C . ARG A 1 125 ? 3.331 14.496 0.059 1.00 82.94 125 ARG A C 1
ATOM 1031 O O . ARG A 1 125 ? 3.704 14.171 -1.063 1.00 82.94 125 ARG A O 1
ATOM 1038 N N . SER A 1 126 ? 3.757 13.888 1.171 1.00 85.06 126 SER A N 1
ATOM 1039 C CA . SER A 1 126 ? 4.688 12.751 1.123 1.00 85.06 126 SER A CA 1
ATOM 1040 C C . SER A 1 126 ? 4.051 11.530 0.459 1.00 85.06 126 SER A C 1
ATOM 1042 O O . SER A 1 126 ? 4.685 10.931 -0.404 1.00 85.06 126 SER A O 1
ATOM 1044 N N . VAL A 1 127 ? 2.777 11.235 0.749 1.00 85.56 127 VAL A N 1
ATOM 1045 C CA . VAL A 1 127 ? 1.987 10.189 0.075 1.00 85.56 127 VAL A CA 1
ATOM 1046 C C . VAL A 1 127 ? 1.995 10.387 -1.437 1.00 85.56 127 VAL A C 1
ATOM 1048 O O . VAL A 1 127 ? 2.215 9.434 -2.172 1.00 85.56 127 VAL A O 1
ATOM 1051 N N . THR A 1 128 ? 1.821 11.623 -1.912 1.00 81.31 128 THR A N 1
ATOM 1052 C CA . THR A 1 128 ? 1.846 11.928 -3.354 1.00 81.31 128 THR A CA 1
ATOM 1053 C C . THR A 1 128 ? 3.188 11.560 -3.995 1.00 81.31 128 THR A C 1
ATOM 1055 O O . THR A 1 128 ? 3.203 11.025 -5.099 1.00 81.31 128 THR A O 1
ATOM 1058 N N . ALA A 1 129 ? 4.305 11.811 -3.307 1.00 80.06 129 ALA A N 1
ATOM 1059 C CA . ALA A 1 129 ? 5.630 11.453 -3.808 1.00 80.06 129 ALA A CA 1
ATOM 1060 C C . ALA A 1 129 ? 5.832 9.929 -3.846 1.00 80.06 129 ALA A C 1
ATOM 1062 O O . ALA A 1 129 ? 6.263 9.392 -4.856 1.00 80.06 129 ALA A O 1
ATOM 1063 N N . VAL A 1 130 ? 5.455 9.216 -2.780 1.00 81.31 130 VAL A N 1
ATOM 1064 C CA . VAL A 1 130 ? 5.682 7.757 -2.649 1.00 81.31 130 VAL A CA 1
ATOM 1065 C C . VAL A 1 130 ? 4.637 6.899 -3.374 1.00 81.31 130 VAL A C 1
ATOM 1067 O O . VAL A 1 130 ? 4.675 5.669 -3.316 1.00 81.31 130 VAL A O 1
ATOM 1070 N N . THR A 1 131 ? 3.693 7.555 -4.045 1.00 80.12 131 THR A N 1
ATOM 1071 C CA . THR A 1 131 ? 2.723 6.944 -4.959 1.00 80.12 131 THR A CA 1
ATOM 1072 C C . THR A 1 131 ? 2.974 7.359 -6.414 1.00 80.12 131 THR A C 1
ATOM 1074 O O . THR A 1 131 ? 2.143 7.092 -7.267 1.00 80.12 131 THR A O 1
ATOM 1077 N N . ASN A 1 132 ? 4.102 8.012 -6.731 1.00 75.31 132 ASN A N 1
ATOM 1078 C CA . ASN A 1 132 ? 4.414 8.517 -8.079 1.00 75.31 132 ASN A CA 1
ATOM 1079 C C . ASN A 1 132 ? 3.305 9.395 -8.687 1.00 75.31 132 ASN A C 1
ATOM 1081 O O . ASN A 1 132 ? 3.095 9.415 -9.895 1.00 75.31 132 ASN A O 1
ATOM 1085 N N . GLY A 1 133 ? 2.567 10.129 -7.850 1.00 63.91 133 GLY A N 1
ATOM 1086 C CA . GLY A 1 133 ? 1.444 10.940 -8.311 1.00 63.91 133 GLY A CA 1
ATOM 1087 C C . GLY A 1 133 ? 0.191 10.144 -8.690 1.00 63.91 133 GLY A C 1
ATOM 1088 O O . GLY A 1 133 ? -0.811 10.787 -9.010 1.00 63.91 133 GLY A O 1
ATOM 1089 N N . GLU A 1 134 ? 0.198 8.809 -8.554 1.00 63.38 134 GLU A N 1
ATOM 1090 C CA . GLU A 1 134 ? -0.987 7.937 -8.522 1.00 63.38 134 GLU A CA 1
ATOM 1091 C C . GLU A 1 134 ? -1.776 8.238 -7.242 1.00 63.38 134 GLU A C 1
ATOM 1093 O O . GLU A 1 134 ? -1.931 7.423 -6.332 1.00 63.38 134 GLU A O 1
ATOM 1098 N N . LYS A 1 135 ? -2.240 9.484 -7.113 1.00 59.03 135 LYS A N 1
ATOM 1099 C CA . LYS A 1 135 ? -3.202 9.842 -6.089 1.00 59.03 135 LYS A CA 1
ATOM 1100 C C . LYS A 1 135 ? -4.413 8.953 -6.361 1.00 59.03 135 LYS A C 1
ATOM 1102 O O . LYS A 1 135 ? -4.917 8.987 -7.487 1.00 59.03 135 LYS A O 1
ATOM 1107 N N . PRO A 1 136 ? -4.934 8.230 -5.360 1.00 55.34 136 PRO A N 1
ATOM 1108 C CA . PRO A 1 136 ? -6.263 7.666 -5.485 1.00 55.34 136 PRO A CA 1
ATOM 1109 C C . PRO A 1 136 ? -7.186 8.844 -5.799 1.00 55.34 136 PRO A C 1
ATOM 1111 O O . PRO A 1 136 ? -7.305 9.767 -4.985 1.00 55.34 136 PRO A O 1
ATOM 1114 N N . GLN A 1 137 ? -7.711 8.903 -7.027 1.00 48.12 137 GLN A N 1
ATOM 1115 C CA . GLN A 1 137 ? -8.537 10.019 -7.475 1.00 48.12 137 GLN A CA 1
ATOM 1116 C C . GLN A 1 137 ? -9.654 10.214 -6.448 1.00 48.12 137 GLN A C 1
ATOM 1118 O O . GLN A 1 137 ? -10.421 9.297 -6.185 1.00 48.12 137 GLN A O 1
ATOM 1123 N N . GLY A 1 138 ? -9.699 11.388 -5.818 1.00 53.53 138 GLY A N 1
ATOM 1124 C CA . GLY A 1 138 ? -10.679 11.690 -4.775 1.00 53.53 138 GLY A CA 1
ATOM 1125 C C . GLY A 1 138 ? -10.167 11.594 -3.340 1.00 53.53 138 GLY A C 1
ATOM 1126 O O . GLY A 1 138 ? -10.647 12.366 -2.533 1.00 53.53 138 GLY A O 1
ATOM 1127 N N . ALA A 1 139 ? -9.125 10.826 -3.004 1.00 56.31 139 ALA A N 1
ATOM 1128 C CA . ALA A 1 139 ? -8.721 10.633 -1.601 1.00 56.31 139 ALA A CA 1
ATOM 1129 C C . ALA A 1 139 ? -8.336 11.929 -0.868 1.00 56.31 139 ALA A C 1
ATOM 1131 O O . ALA A 1 139 ? -8.673 12.097 0.298 1.00 56.31 139 ALA A O 1
ATOM 1132 N N . VAL A 1 140 ? -7.666 12.868 -1.550 1.00 56.69 140 VAL A N 1
ATOM 1133 C CA . VAL A 1 140 ? -7.365 14.206 -0.998 1.00 56.69 140 VAL A CA 1
ATOM 1134 C C . VAL A 1 140 ? -8.652 15.010 -0.786 1.00 56.69 140 VAL A C 1
ATOM 1136 O O . VAL A 1 140 ? -8.830 15.616 0.265 1.00 56.69 140 VAL A O 1
ATOM 1139 N N . ASN A 1 141 ? -9.574 14.959 -1.751 1.00 57.97 141 ASN A N 1
ATOM 1140 C CA . ASN A 1 141 ? -10.865 15.640 -1.659 1.00 57.97 141 ASN A CA 1
ATOM 1141 C C . ASN A 1 141 ? -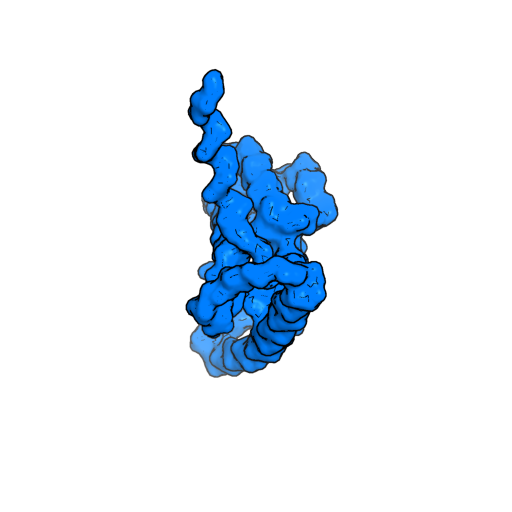11.769 15.000 -0.589 1.00 57.97 141 ASN A C 1
ATOM 1143 O O . ASN A 1 141 ? -12.508 15.705 0.088 1.00 57.97 141 ASN A O 1
ATOM 1147 N N . ASP A 1 142 ? -11.694 13.684 -0.403 1.00 60.56 142 ASP A N 1
ATOM 1148 C CA . ASP A 1 142 ? -12.452 12.921 0.586 1.00 60.56 142 ASP A CA 1
ATOM 1149 C C . ASP A 1 142 ? -11.904 13.155 1.993 1.00 60.56 142 ASP A C 1
ATOM 1151 O O . ASP A 1 142 ? -12.678 13.288 2.934 1.00 60.56 142 ASP A O 1
ATOM 1155 N N . LEU A 1 143 ? -10.585 13.296 2.142 1.00 63.69 143 LEU A N 1
ATOM 1156 C CA . LEU A 1 143 ? -9.938 13.734 3.382 1.00 63.69 143 LEU A CA 1
ATOM 1157 C C . LEU A 1 143 ? -10.368 15.142 3.802 1.00 63.69 143 LEU A C 1
ATOM 1159 O O . LEU A 1 143 ? -10.561 15.401 4.988 1.00 63.69 143 LEU A O 1
ATOM 1163 N N . GLU A 1 144 ? -10.525 16.051 2.841 1.00 60.81 144 GLU A N 1
ATOM 1164 C CA . GLU A 1 144 ? -11.003 17.410 3.105 1.00 60.81 144 GLU A CA 1
ATOM 1165 C C . GLU A 1 144 ? -12.508 17.459 3.418 1.00 60.81 144 GLU A C 1
ATOM 1167 O O . GLU A 1 144 ? -12.947 18.340 4.158 1.00 60.81 144 GLU A O 1
ATOM 1172 N N . ARG A 1 145 ? -13.296 16.507 2.899 1.00 63.09 145 ARG A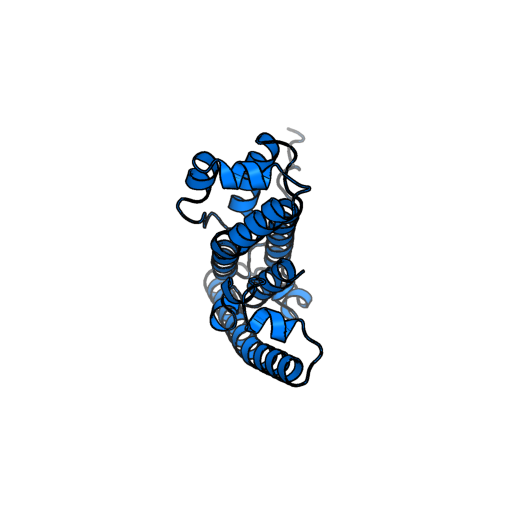 N 1
ATOM 1173 C CA . ARG A 1 145 ? -14.765 16.466 3.037 1.00 63.09 145 ARG A CA 1
ATOM 1174 C C . ARG A 1 145 ? -15.277 15.555 4.158 1.00 63.09 145 ARG A C 1
ATOM 1176 O O . ARG A 1 145 ? -16.390 15.761 4.635 1.00 63.09 145 ARG A O 1
ATOM 1183 N N . SER A 1 146 ? -14.505 14.555 4.580 1.00 65.12 146 SER A N 1
ATOM 1184 C CA . SER A 1 146 ? -14.915 13.543 5.562 1.00 65.12 146 SER A CA 1
ATOM 1185 C C . SER A 1 146 ? -14.483 13.928 6.978 1.00 65.12 146 SER A C 1
ATOM 1187 O O . SER A 1 146 ? -13.332 13.720 7.369 1.00 65.12 146 SER A O 1
ATOM 1189 N N . SER A 1 147 ? -15.424 14.454 7.774 1.00 72.81 147 SER A N 1
ATOM 1190 C CA . SER A 1 147 ? -15.202 14.711 9.210 1.00 72.81 147 SER A CA 1
ATOM 1191 C C . SER A 1 147 ? -14.729 13.455 9.962 1.00 72.81 147 SER A C 1
ATOM 1193 O O . SER A 1 147 ? -13.712 13.549 10.644 1.00 72.81 147 SER A O 1
ATOM 1195 N N . PRO A 1 148 ? -15.331 12.258 9.766 1.00 83.38 148 PRO A N 1
ATOM 1196 C CA . PRO A 1 148 ? -14.946 11.063 10.524 1.00 83.38 148 PRO A CA 1
ATOM 1197 C C . PRO A 1 148 ? -13.534 10.547 10.225 1.00 83.38 148 PRO A C 1
ATOM 1199 O O . PRO A 1 148 ? -12.833 10.107 11.133 1.00 83.38 148 PRO A O 1
ATOM 1202 N N . LEU A 1 149 ? -13.086 10.601 8.963 1.00 86.56 149 LEU A N 1
ATOM 1203 C CA . LEU A 1 149 ? -11.717 10.197 8.626 1.00 86.56 149 LEU A CA 1
ATOM 1204 C C . LEU A 1 149 ? -10.708 11.194 9.201 1.00 86.56 149 LEU A C 1
ATOM 1206 O O . LEU A 1 149 ? -9.699 10.782 9.761 1.00 86.56 149 LEU A O 1
ATOM 1210 N N . MET A 1 150 ? -10.981 12.496 9.094 1.00 89.19 150 MET A N 1
ATOM 1211 C CA . MET A 1 150 ? -10.110 13.520 9.669 1.00 89.19 150 MET A CA 1
ATOM 1212 C C . MET A 1 150 ? -10.043 13.424 11.199 1.00 89.19 150 MET A C 1
ATOM 1214 O O . MET A 1 150 ? -8.962 13.548 11.762 1.00 89.19 150 MET A O 1
ATOM 1218 N N . GLU A 1 151 ? -11.165 13.163 11.869 1.00 90.75 151 GLU A N 1
ATOM 1219 C CA . GLU A 1 151 ? -11.213 12.895 13.312 1.00 90.75 151 GLU A CA 1
ATOM 1220 C C . GLU A 1 151 ? -10.368 11.671 13.669 1.00 90.75 151 GLU A C 1
ATOM 1222 O O . GLU A 1 151 ? -9.481 11.768 14.511 1.00 90.75 151 GLU A O 1
ATOM 1227 N N . ALA A 1 152 ? -10.543 10.556 12.954 1.00 92.44 152 ALA A N 1
ATOM 1228 C CA . ALA A 1 152 ? -9.745 9.353 13.170 1.00 92.44 152 ALA A CA 1
ATOM 1229 C C . ALA A 1 152 ? -8.247 9.554 12.888 1.00 92.44 152 ALA A C 1
ATOM 1231 O O . ALA A 1 152 ? -7.408 8.889 13.489 1.00 92.44 152 ALA A O 1
ATOM 1232 N N . LEU A 1 153 ? -7.879 10.445 11.968 1.00 92.00 153 LEU A N 1
ATOM 1233 C CA . LEU A 1 153 ? -6.479 10.780 11.703 1.00 92.00 153 LEU A CA 1
ATOM 1234 C C . LEU A 1 153 ? -5.855 11.599 12.828 1.00 92.00 153 LEU A C 1
ATOM 1236 O O . LEU A 1 153 ? -4.656 11.471 13.057 1.00 92.00 153 LEU A O 1
ATOM 1240 N N . LEU A 1 154 ? -6.650 12.423 13.509 1.00 93.44 154 LEU A N 1
ATOM 1241 C CA . LEU A 1 154 ? -6.204 13.286 14.603 1.00 93.44 154 LEU A CA 1
ATOM 1242 C C . LEU A 1 154 ? -6.288 12.621 15.986 1.00 93.44 154 LEU A C 1
ATOM 1244 O O . LEU A 1 154 ? -5.864 13.213 16.974 1.00 93.44 154 LEU A O 1
ATOM 1248 N N . ASP A 1 155 ? -6.836 11.410 16.055 1.00 92.44 155 ASP A N 1
ATOM 1249 C CA . ASP A 1 155 ? -7.003 10.631 17.278 1.00 92.44 155 ASP A CA 1
ATOM 1250 C C . ASP A 1 155 ? -6.008 9.462 17.302 1.00 92.44 155 ASP A C 1
ATOM 1252 O O . ASP A 1 155 ? -6.252 8.411 16.710 1.00 92.44 155 ASP A O 1
ATOM 1256 N N . SER A 1 156 ? -4.860 9.636 17.962 1.00 88.19 156 SER A N 1
ATOM 1257 C CA . SER A 1 156 ? -3.821 8.599 18.072 1.00 88.19 156 SER A CA 1
ATOM 1258 C C . SER A 1 156 ? -4.154 7.480 19.060 1.00 88.19 156 SER A C 1
ATOM 1260 O O . SER A 1 156 ? -3.510 6.435 19.015 1.00 88.19 156 SER A O 1
ATOM 1262 N N . GLU A 1 157 ? -5.144 7.674 19.932 1.00 87.25 157 GLU A N 1
ATOM 1263 C CA . GLU A 1 157 ? -5.336 6.845 21.127 1.00 87.25 157 GLU A CA 1
ATOM 1264 C C . GLU A 1 157 ? -6.481 5.840 20.973 1.00 87.25 157 GLU A C 1
ATOM 1266 O O . GLU A 1 157 ? -6.438 4.751 21.540 1.00 87.25 157 GLU A O 1
ATOM 1271 N N . SER A 1 158 ? -7.523 6.184 20.212 1.00 91.69 158 SER A N 1
ATOM 1272 C CA . SER A 1 158 ? -8.714 5.344 20.088 1.00 91.69 158 SER A CA 1
ATOM 1273 C C . SER A 1 158 ? -8.494 4.127 19.188 1.00 91.69 158 SER A C 1
ATOM 1275 O O . SER A 1 158 ? -8.051 4.235 18.038 1.00 91.69 158 SER A O 1
ATOM 1277 N N . ASP A 1 159 ? -8.930 2.957 19.658 1.00 88.00 159 ASP A N 1
ATOM 1278 C CA . ASP A 1 159 ? -9.000 1.734 18.848 1.00 88.00 159 ASP A CA 1
ATOM 1279 C C . ASP A 1 159 ? -9.891 1.924 17.608 1.00 88.00 159 ASP A C 1
ATOM 1281 O O . ASP A 1 159 ? -9.578 1.439 16.518 1.00 88.00 159 ASP A O 1
ATOM 1285 N N . GLY A 1 160 ? -10.985 2.685 17.740 1.00 90.12 160 GLY A N 1
ATOM 1286 C CA . GLY A 1 160 ? -11.885 2.994 16.626 1.00 90.12 160 GLY A CA 1
ATOM 1287 C C . GLY A 1 160 ? -11.225 3.882 15.569 1.00 90.12 160 GLY A C 1
ATOM 1288 O O . GLY A 1 160 ? -11.391 3.660 14.363 1.00 90.12 160 GLY A O 1
ATOM 1289 N N . ALA A 1 161 ? -10.419 4.848 16.011 1.00 92.19 161 ALA A N 1
ATOM 1290 C CA . ALA A 1 161 ? -9.617 5.680 15.125 1.00 92.19 161 ALA A CA 1
ATOM 1291 C C . ALA A 1 161 ? -8.537 4.843 14.423 1.00 92.19 161 ALA A C 1
ATOM 1293 O O . ALA A 1 161 ? -8.396 4.909 13.201 1.00 92.19 161 ALA A O 1
ATOM 1294 N N . THR A 1 162 ? -7.863 3.963 15.166 1.00 92.12 162 THR A N 1
ATOM 1295 C CA . THR A 1 162 ? -6.865 3.020 14.645 1.00 92.12 162 THR A CA 1
ATOM 1296 C C . THR A 1 162 ? -7.447 2.112 13.560 1.00 92.12 162 THR A C 1
ATOM 1298 O O . THR A 1 162 ? -6.877 2.003 12.471 1.00 92.12 162 THR A O 1
ATOM 1301 N N . LEU A 1 163 ? -8.623 1.520 13.791 1.00 91.12 163 LEU A N 1
ATOM 1302 C CA . LEU A 1 163 ? -9.316 0.702 12.793 1.00 91.12 163 LEU A CA 1
ATOM 1303 C C . LEU A 1 163 ? -9.724 1.517 11.558 1.00 91.12 163 LEU A C 1
ATOM 1305 O O . LEU A 1 163 ? -9.623 1.030 10.432 1.00 91.12 163 LEU A O 1
ATOM 1309 N N . THR A 1 164 ? -10.157 2.764 11.743 1.00 91.88 164 THR A N 1
ATOM 1310 C CA . THR A 1 164 ? -10.516 3.658 10.632 1.00 91.88 164 THR A CA 1
ATOM 1311 C C . THR A 1 164 ? -9.296 4.001 9.775 1.00 91.88 164 THR A C 1
ATOM 1313 O O . THR A 1 164 ? -9.364 3.901 8.547 1.00 91.88 164 THR A O 1
ATOM 1316 N N . ARG A 1 165 ? -8.150 4.315 10.395 1.00 92.19 165 ARG A N 1
ATOM 1317 C CA . ARG A 1 165 ? -6.880 4.539 9.683 1.00 92.19 165 ARG A CA 1
ATOM 1318 C C . ARG A 1 165 ? -6.399 3.274 8.973 1.00 92.19 165 ARG A C 1
ATOM 1320 O O . ARG A 1 165 ? -5.943 3.358 7.835 1.00 92.19 165 ARG A O 1
ATOM 1327 N N . TYR A 1 166 ? -6.568 2.102 9.588 1.00 92.69 166 TYR A N 1
ATOM 1328 C CA . TYR A 1 166 ? -6.269 0.815 8.954 1.00 92.69 166 TYR A CA 1
ATOM 1329 C C . TYR A 1 166 ? -7.128 0.570 7.711 1.00 92.69 166 TYR A C 1
ATOM 1331 O O . TYR A 1 166 ? -6.603 0.236 6.650 1.00 92.69 166 TYR A O 1
ATOM 1339 N N . ARG A 1 167 ? -8.447 0.778 7.821 1.00 91.56 167 ARG A N 1
ATOM 1340 C CA . ARG A 1 167 ? -9.391 0.652 6.701 1.00 91.56 167 ARG A CA 1
ATOM 1341 C C . ARG A 1 167 ? -8.999 1.573 5.554 1.00 91.56 167 ARG A C 1
ATOM 1343 O O . ARG A 1 167 ? -8.914 1.108 4.424 1.00 91.56 167 ARG A O 1
ATOM 1350 N N . PHE A 1 168 ? -8.675 2.831 5.857 1.00 90.38 168 PHE A N 1
ATOM 1351 C CA . PHE A 1 168 ? -8.183 3.783 4.864 1.00 90.38 168 PHE A CA 1
ATOM 1352 C C . PHE A 1 168 ? -6.872 3.320 4.207 1.00 90.38 168 PHE A C 1
ATOM 1354 O O . PHE A 1 168 ? -6.727 3.402 2.986 1.00 90.38 168 PHE A O 1
ATOM 1361 N N . ALA A 1 169 ? -5.920 2.794 4.986 1.00 92.12 169 ALA A N 1
ATOM 1362 C CA . ALA A 1 169 ? -4.677 2.251 4.442 1.00 92.12 169 ALA A CA 1
ATOM 1363 C C . ALA A 1 169 ? -4.960 1.142 3.418 1.00 92.12 169 ALA A C 1
ATOM 1365 O O . ALA A 1 169 ? -4.424 1.170 2.313 1.00 92.12 169 ALA A O 1
ATOM 1366 N N . VAL A 1 170 ? -5.837 0.201 3.771 1.00 93.38 170 VAL A N 1
ATOM 1367 C CA . VAL A 1 170 ? -6.183 -0.951 2.934 1.00 93.38 170 VAL A CA 1
ATOM 1368 C C . VAL A 1 170 ? -6.978 -0.564 1.690 1.00 93.38 170 VAL A C 1
ATOM 1370 O O . VAL A 1 170 ? -6.671 -1.052 0.606 1.00 93.38 170 VAL A O 1
ATOM 1373 N N . SER A 1 171 ? -7.989 0.296 1.823 1.00 89.56 171 SER A N 1
ATOM 1374 C CA . SER A 1 171 ? -8.886 0.636 0.713 1.00 89.56 171 SER A CA 1
ATOM 1375 C C . SER A 1 171 ? -8.284 1.628 -0.273 1.00 89.56 171 SER A C 1
ATOM 1377 O O . SER A 1 171 ? -8.704 1.671 -1.425 1.00 89.56 171 SER A O 1
ATOM 1379 N N . THR A 1 172 ? -7.348 2.458 0.189 1.00 86.75 172 THR A N 1
ATOM 1380 C CA . THR A 1 172 ? -6.946 3.665 -0.537 1.00 86.75 172 THR A CA 1
ATOM 1381 C C . THR A 1 172 ? -5.441 3.724 -0.750 1.00 86.75 172 THR A C 1
ATOM 1383 O O . THR A 1 172 ? -4.985 3.900 -1.878 1.00 86.75 172 THR A O 1
ATOM 1386 N N . LEU A 1 173 ? -4.650 3.565 0.314 1.00 88.94 173 LEU A N 1
ATOM 1387 C CA . LEU A 1 173 ? -3.205 3.775 0.231 1.00 88.94 173 LEU A CA 1
ATOM 1388 C C . LEU A 1 173 ? -2.467 2.582 -0.390 1.00 88.94 173 LEU A C 1
ATOM 1390 O O . LEU A 1 173 ? -1.627 2.787 -1.258 1.00 88.94 173 LEU A O 1
ATOM 1394 N N . LEU A 1 174 ? -2.790 1.346 0.002 1.00 92.06 174 LEU A N 1
ATOM 1395 C CA . LEU A 1 174 ? -2.145 0.149 -0.548 1.00 92.06 174 LEU A CA 1
ATOM 1396 C C . LEU A 1 174 ? -2.369 -0.020 -2.060 1.00 92.06 174 LEU A C 1
ATOM 1398 O O . LEU A 1 174 ? -1.383 -0.275 -2.750 1.00 92.06 174 LEU A O 1
ATOM 1402 N N . PRO A 1 175 ? -3.579 0.191 -2.615 1.00 91.44 175 PRO A N 1
ATOM 1403 C CA . PRO A 1 175 ? -3.765 0.207 -4.066 1.00 91.44 175 PRO A CA 1
ATOM 1404 C C . PRO A 1 175 ? -2.885 1.244 -4.777 1.00 91.44 175 PRO A C 1
ATOM 1406 O O . PRO A 1 175 ? -2.266 0.933 -5.794 1.00 91.44 175 PRO A O 1
ATOM 1409 N N . ALA A 1 176 ? -2.758 2.454 -4.220 1.00 89.12 176 ALA A N 1
ATOM 1410 C CA . ALA A 1 176 ? -1.878 3.486 -4.771 1.00 89.12 176 ALA A CA 1
ATOM 1411 C C . ALA A 1 176 ? -0.390 3.095 -4.673 1.00 89.12 176 ALA A C 1
ATOM 1413 O O . ALA A 1 176 ? 0.376 3.319 -5.609 1.00 89.12 176 ALA A O 1
ATOM 1414 N N . CYS A 1 177 ? 0.026 2.445 -3.580 1.00 90.31 177 CYS A N 1
ATOM 1415 C CA . CYS A 1 177 ? 1.372 1.883 -3.450 1.00 90.31 177 CYS A CA 1
ATOM 1416 C C . CYS A 1 177 ? 1.642 0.787 -4.493 1.00 90.31 177 CYS A C 1
ATOM 1418 O O . CYS A 1 177 ? 2.719 0.783 -5.089 1.00 90.31 177 CYS A O 1
ATOM 1420 N N . ASN A 1 178 ? 0.669 -0.095 -4.754 1.00 91.88 178 ASN A N 1
ATOM 1421 C CA . ASN A 1 178 ? 0.761 -1.124 -5.794 1.00 91.88 178 ASN A CA 1
ATOM 1422 C C . ASN A 1 178 ? 0.909 -0.499 -7.185 1.00 91.88 178 ASN A C 1
ATOM 1424 O O . ASN A 1 178 ? 1.752 -0.933 -7.967 1.00 91.88 178 ASN A O 1
ATOM 1428 N N . ALA A 1 179 ? 0.118 0.533 -7.489 1.00 89.75 179 ALA A N 1
ATOM 1429 C CA . ALA A 1 179 ? 0.217 1.260 -8.750 1.00 89.75 179 ALA A CA 1
ATOM 1430 C C . ALA A 1 179 ? 1.608 1.894 -8.924 1.00 89.75 179 ALA A C 1
ATOM 1432 O O . ALA A 1 179 ? 2.248 1.697 -9.954 1.00 89.75 179 ALA A O 1
ATOM 1433 N N . ALA A 1 180 ? 2.127 2.555 -7.889 1.00 88.06 180 ALA A N 1
ATOM 1434 C CA . ALA A 1 180 ? 3.468 3.135 -7.911 1.00 88.06 180 ALA A CA 1
ATOM 1435 C C . ALA A 1 180 ? 4.578 2.083 -8.066 1.00 88.06 180 ALA A C 1
ATOM 1437 O O . ALA A 1 180 ? 5.527 2.284 -8.818 1.00 88.06 180 ALA A O 1
ATOM 1438 N N . ALA A 1 181 ? 4.448 0.922 -7.418 1.00 89.31 181 ALA A N 1
ATOM 1439 C CA . ALA A 1 181 ? 5.405 -0.169 -7.583 1.00 89.31 181 ALA A CA 1
ATOM 1440 C C . ALA A 1 181 ? 5.429 -0.705 -9.027 1.00 89.31 181 ALA A C 1
ATOM 1442 O O . ALA A 1 181 ? 6.495 -1.044 -9.537 1.00 89.31 181 ALA A O 1
ATOM 1443 N N . ARG A 1 182 ? 4.286 -0.717 -9.731 1.00 87.31 182 ARG A N 1
ATOM 1444 C CA . ARG A 1 182 ? 4.220 -1.119 -11.150 1.00 87.31 182 ARG A CA 1
ATOM 1445 C C . ARG A 1 182 ? 4.948 -0.149 -12.073 1.00 87.31 182 ARG A C 1
ATOM 1447 O O . ARG A 1 182 ? 5.433 -0.588 -13.121 1.00 87.31 182 ARG A O 1
ATOM 1454 N N . THR A 1 183 ? 5.036 1.131 -11.705 1.00 84.06 183 THR A N 1
ATOM 1455 C CA . THR A 1 183 ? 5.701 2.169 -12.510 1.00 84.06 183 THR A CA 1
ATOM 1456 C C . THR A 1 183 ? 7.208 2.244 -12.283 1.00 84.06 183 THR A C 1
ATOM 1458 O O . THR A 1 183 ? 7.894 2.866 -13.094 1.00 84.06 183 THR A O 1
ATOM 1461 N N . LEU A 1 184 ? 7.745 1.556 -11.266 1.00 78.62 184 LEU A N 1
ATOM 1462 C CA . LEU A 1 184 ? 9.186 1.491 -11.025 1.00 78.62 184 LEU A CA 1
ATOM 1463 C C . LEU A 1 184 ? 9.939 0.969 -12.252 1.00 78.62 184 LEU A C 1
ATOM 1465 O O . LEU A 1 184 ? 9.722 -0.146 -12.740 1.00 78.62 184 LEU A O 1
ATOM 1469 N N . ARG A 1 185 ? 10.882 1.778 -12.727 1.00 68.81 185 ARG A N 1
ATOM 1470 C CA . ARG A 1 185 ? 11.864 1.385 -13.738 1.00 68.81 185 ARG A CA 1
ATOM 1471 C C . ARG A 1 185 ? 13.195 1.120 -13.047 1.00 68.81 185 ARG A C 1
ATOM 1473 O O . ARG A 1 185 ? 13.530 1.763 -12.057 1.00 68.81 185 ARG A O 1
ATOM 1480 N N . GLY A 1 186 ? 13.977 0.182 -13.578 1.00 55.34 186 GLY A N 1
ATOM 1481 C CA . GLY A 1 186 ? 15.251 -0.211 -12.970 1.00 55.34 186 GLY A CA 1
ATOM 1482 C C . GLY A 1 186 ? 16.311 0.887 -12.908 1.00 55.34 186 GLY A C 1
ATOM 1483 O O . GLY A 1 186 ? 17.331 0.698 -12.257 1.00 55.34 186 GLY A O 1
ATOM 1484 N N . SER A 1 187 ? 16.091 2.030 -13.549 1.00 53.94 187 SER A N 1
ATOM 1485 C CA . SER A 1 187 ? 17.077 3.089 -13.745 1.00 53.94 187 SER A CA 1
ATOM 1486 C C . SER A 1 187 ? 16.740 4.402 -13.037 1.00 53.94 187 SER A C 1
ATOM 1488 O O . SER A 1 187 ? 17.198 5.444 -13.494 1.00 53.94 187 SER A O 1
ATOM 1490 N N . GLU A 1 188 ? 15.944 4.416 -11.962 1.00 51.78 188 GLU A N 1
ATOM 1491 C CA . GLU A 1 188 ? 15.852 5.612 -11.106 1.00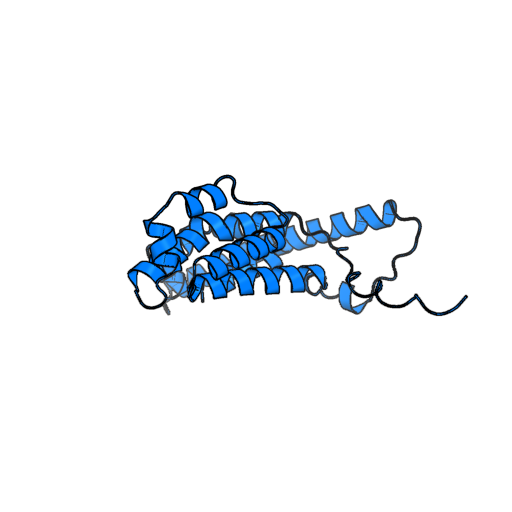 51.78 188 GLU A CA 1
ATOM 1492 C C . GLU A 1 188 ? 17.184 5.784 -10.350 1.00 51.78 188 GLU A C 1
ATOM 1494 O O . GLU A 1 188 ? 17.342 5.481 -9.161 1.00 51.78 188 GLU A O 1
ATOM 1499 N N . SER A 1 189 ? 18.189 6.222 -11.104 1.00 40.41 189 SER A N 1
ATOM 1500 C CA . SER A 1 189 ? 19.521 6.558 -10.650 1.00 40.41 189 SER A CA 1
ATOM 1501 C C . SER A 1 189 ? 19.407 7.461 -9.435 1.00 40.41 189 SER A C 1
ATOM 1503 O O . SER A 1 189 ? 18.559 8.351 -9.361 1.00 40.41 189 SER A O 1
ATOM 1505 N N . ALA A 1 190 ? 20.269 7.227 -8.458 1.00 36.75 190 ALA A N 1
ATOM 1506 C CA . ALA A 1 190 ? 20.467 8.099 -7.316 1.00 36.75 190 ALA A CA 1
ATOM 1507 C C . ALA A 1 190 ? 21.102 9.448 -7.711 1.00 36.75 190 ALA A C 1
ATOM 1509 O O . ALA A 1 190 ? 22.010 9.915 -7.042 1.00 36.75 190 ALA A O 1
ATOM 1510 N N . ASN A 1 191 ? 20.609 10.106 -8.763 1.00 35.97 191 ASN A N 1
ATOM 1511 C CA . ASN A 1 191 ? 20.958 11.488 -9.070 1.00 35.97 191 ASN A CA 1
ATOM 1512 C C . ASN A 1 191 ? 19.975 12.427 -8.372 1.00 35.97 191 ASN A C 1
ATOM 1514 O O . ASN A 1 191 ? 19.179 13.116 -8.999 1.00 35.97 191 ASN A O 1
ATOM 1518 N N . VAL A 1 192 ? 20.045 12.445 -7.043 1.00 35.91 192 VAL A N 1
ATOM 1519 C CA . VAL A 1 192 ? 19.638 13.616 -6.256 1.00 35.91 192 VAL A CA 1
ATOM 1520 C C . VAL A 1 192 ? 20.754 13.926 -5.262 1.00 35.91 192 VAL A C 1
ATOM 1522 O O . VAL A 1 192 ? 20.517 14.077 -4.074 1.00 35.91 192 VAL A O 1
ATOM 1525 N N . GLU A 1 193 ? 22.001 13.954 -5.731 1.00 38.25 193 GLU A N 1
ATOM 1526 C CA . GLU A 1 193 ? 23.106 14.501 -4.941 1.00 38.25 193 GLU A CA 1
ATOM 1527 C C . GLU A 1 193 ? 24.262 14.947 -5.845 1.00 38.25 193 GLU A C 1
ATOM 1529 O O . GLU A 1 193 ? 25.370 14.442 -5.757 1.00 38.25 193 GLU A O 1
ATOM 1534 N N . SER A 1 194 ? 24.000 15.882 -6.769 1.00 34.06 194 SER A N 1
ATOM 1535 C CA . SER A 1 194 ? 25.085 16.642 -7.411 1.00 34.06 194 SER A CA 1
ATOM 1536 C C . SER A 1 194 ? 24.615 17.933 -8.104 1.00 34.06 194 SER A C 1
ATOM 1538 O O . SER A 1 194 ? 24.994 18.200 -9.235 1.00 34.06 194 SER A O 1
ATOM 1540 N N . GLU A 1 195 ? 23.805 18.765 -7.441 1.00 31.55 195 GLU A N 1
ATOM 1541 C CA . GLU A 1 195 ? 23.586 20.171 -7.858 1.00 31.55 195 GLU A CA 1
ATOM 1542 C C . GLU A 1 195 ? 23.640 21.146 -6.663 1.00 31.55 195 GLU A C 1
ATOM 1544 O O . GLU A 1 195 ? 22.882 22.104 -6.551 1.00 31.55 195 GLU A O 1
ATOM 1549 N N . MET A 1 196 ? 24.576 20.929 -5.738 1.00 34.44 196 MET A N 1
ATOM 1550 C CA . MET A 1 196 ? 25.025 21.967 -4.797 1.00 34.44 196 MET A CA 1
ATOM 1551 C C . MET A 1 196 ? 26.549 21.924 -4.702 1.00 34.44 196 MET A C 1
ATOM 1553 O O . MET A 1 196 ? 27.116 21.492 -3.705 1.00 34.44 196 MET A O 1
ATOM 1557 N N . GLY A 1 197 ? 27.230 22.324 -5.777 1.00 40.88 197 GLY A N 1
ATOM 1558 C CA . GLY A 1 197 ? 28.687 22.241 -5.801 1.00 40.88 197 GLY A CA 1
ATOM 1559 C C . GLY A 1 197 ? 29.390 22.855 -7.003 1.00 40.88 197 GLY A C 1
ATOM 1560 O O . GLY A 1 197 ? 30.395 22.301 -7.417 1.00 40.88 197 GLY A O 1
ATOM 1561 N N . SER A 1 198 ? 28.922 23.973 -7.570 1.00 37.78 198 SER A N 1
ATOM 1562 C CA . SER A 1 198 ? 29.789 24.801 -8.430 1.00 37.78 198 SER A CA 1
ATOM 1563 C C . SER A 1 198 ? 29.258 26.228 -8.610 1.00 37.78 198 SER A C 1
ATOM 1565 O O . SER A 1 198 ? 28.824 26.621 -9.687 1.00 37.78 198 SER A O 1
ATOM 1567 N N . TRP A 1 199 ? 29.334 27.039 -7.558 1.00 37.78 199 TRP A N 1
ATOM 1568 C CA . TRP A 1 199 ? 29.472 28.486 -7.737 1.00 37.78 199 TRP A CA 1
ATOM 1569 C C . TRP A 1 199 ? 30.627 28.969 -6.872 1.00 37.78 199 TRP A C 1
ATOM 1571 O O . TRP A 1 199 ? 30.436 29.485 -5.775 1.00 37.78 199 TRP A O 1
ATOM 1581 N N . GLN A 1 200 ? 31.845 28.773 -7.377 1.00 41.38 200 GLN A N 1
ATOM 1582 C CA . GLN A 1 200 ? 32.988 29.591 -7.001 1.00 41.38 200 GLN A CA 1
ATOM 1583 C C . GLN A 1 200 ? 33.834 29.922 -8.235 1.00 41.38 200 GLN A C 1
ATOM 1585 O O . GLN A 1 200 ? 34.341 29.034 -8.909 1.00 41.38 200 GLN A O 1
ATOM 1590 N N . GLN A 1 201 ? 34.008 31.237 -8.395 1.00 37.75 201 GLN A N 1
ATOM 1591 C CA . GLN A 1 201 ? 35.113 31.959 -9.027 1.00 37.75 201 GLN A CA 1
ATOM 1592 C C . GLN A 1 201 ? 35.114 32.116 -10.554 1.00 37.75 201 GLN A C 1
ATOM 1594 O O . GLN A 1 201 ? 35.643 31.296 -11.298 1.00 37.75 201 GLN A O 1
ATOM 1599 N N . GLY A 1 202 ? 34.610 33.283 -10.968 1.00 37.91 202 GLY A N 1
ATOM 1600 C CA . GLY A 1 202 ? 35.193 34.135 -12.003 1.00 37.91 202 GLY A CA 1
ATOM 1601 C C . GLY A 1 202 ? 35.312 35.547 -11.446 1.00 37.91 202 GLY A C 1
ATOM 1602 O O . GLY A 1 202 ? 34.324 35.978 -10.807 1.00 37.91 202 GLY A O 1
#

Sequence (202 aa):
MALSWYQSASVRTLGHVESVLEPRHIMPESPIFDDLLRRSETGAYVRQRLVESMDDACDLAFRQFRDRAKERLEDDEESVTIDPENERNPLMRPAFERLDSGQSKALRELWTGFNSRREVTRWLRSVTAVTNGEKPQGAVNDLERSSPLMEALLDSESDGATLTRYRFAVSTLLPACNAAARTLRGSESANVESEMGSWQQG